Protein AF-A0A7C5BRY3-F1 (afdb_monomer)

Secondary structure (DSSP, 8-state):
---------------------------------------TTSTTTGGGG---HHHHHHHHHHHHHHHHHHHHHHH-TTS-HHHHHHHHHHHHHHHHHHHHHHS-HHHHHHHHHHHHHHHHHHHHHHHHHHT--HHHHHHHHHHHHHHHHHHHHHHH-TTS-HHHHHHHHHHHHHHHHHHHHHHS-HHHHHHHHHHHHHHHHHHHS----

Sequence (209 aa):
MMRRNIAIALAIVAMSMLALYGQSAFAARMDMPAKHGQGMYMTGVFDQLGLTPDQKTRLDAIRKDARDQMKAVLADKSLTRDARMAKLREIRMNERTQINQVLTPEQQTKLKELLKAKMQAKGKRFAAYLGLTADQEAQIKAIHKDAFAQIKAVKADTSLTPDQRAAKIKDIRAATRDKVNAVLTPEQRAKLTERKGEMRQRGGKCPVM

Structure (mmCIF, N/CA/C/O backbone):
data_AF-A0A7C5BRY3-F1
#
_entry.id   AF-A0A7C5BRY3-F1
#
loop_
_atom_site.group_PDB
_atom_site.id
_atom_site.type_symbol
_atom_site.label_atom_id
_atom_site.label_alt_id
_atom_site.label_comp_id
_atom_site.label_asym_id
_atom_site.label_entity_id
_atom_site.label_seq_id
_atom_site.pdbx_PDB_ins_code
_atom_site.Cartn_x
_atom_site.Cartn_y
_atom_site.Cartn_z
_atom_site.occupancy
_atom_site.B_iso_or_equiv
_atom_site.auth_seq_id
_atom_site.auth_comp_id
_atom_site.auth_asym_id
_atom_site.auth_atom_id
_atom_site.pdbx_PDB_model_num
ATOM 1 N N . MET A 1 1 ? 35.343 32.442 -38.650 1.00 38.03 1 MET A N 1
ATOM 2 C CA . MET A 1 1 ? 35.672 31.080 -38.169 1.00 38.03 1 MET A CA 1
ATOM 3 C C . MET A 1 1 ? 34.828 30.767 -36.937 1.00 38.03 1 MET A C 1
ATOM 5 O O . MET A 1 1 ? 34.452 31.684 -36.222 1.00 38.03 1 MET A O 1
ATOM 9 N N . MET A 1 2 ? 34.410 29.510 -36.809 1.00 36.69 2 MET A N 1
ATOM 10 C CA . MET A 1 2 ? 33.139 29.051 -36.232 1.00 36.69 2 MET A CA 1
ATOM 11 C C . MET A 1 2 ? 33.031 29.041 -34.694 1.00 36.69 2 MET A C 1
ATOM 13 O O . MET A 1 2 ? 33.974 28.700 -33.987 1.00 36.69 2 MET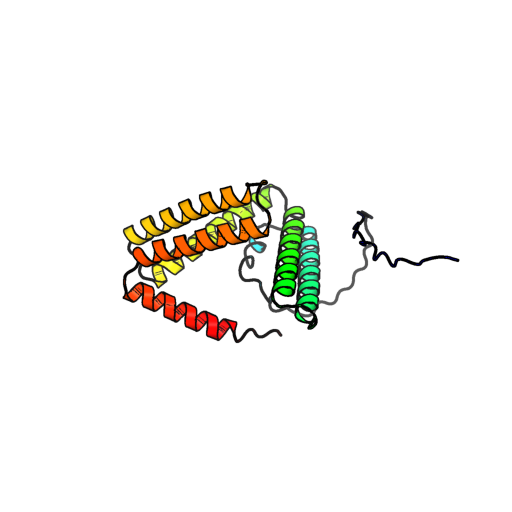 A O 1
ATOM 17 N N . ARG A 1 3 ? 31.808 29.326 -34.217 1.00 48.34 3 ARG A N 1
ATOM 18 C CA . ARG A 1 3 ? 31.279 29.099 -32.857 1.00 48.34 3 ARG A CA 1
ATOM 19 C C . ARG A 1 3 ? 31.029 27.596 -32.627 1.00 48.34 3 ARG A C 1
ATOM 21 O O . ARG A 1 3 ? 30.546 26.935 -33.544 1.00 48.34 3 ARG A O 1
ATOM 28 N N . ARG A 1 4 ? 31.264 27.060 -31.420 1.00 51.16 4 ARG A N 1
ATOM 29 C CA . ARG A 1 4 ? 30.821 25.699 -31.033 1.00 51.16 4 ARG A CA 1
ATOM 30 C C . ARG A 1 4 ? 30.007 25.737 -29.738 1.00 51.16 4 ARG A C 1
ATOM 32 O O . ARG A 1 4 ? 30.550 25.864 -28.648 1.00 51.16 4 ARG A O 1
ATOM 39 N N . ASN A 1 5 ? 28.694 25.612 -29.913 1.00 31.41 5 ASN A N 1
ATOM 40 C CA . ASN A 1 5 ? 27.705 25.323 -28.880 1.00 31.41 5 ASN A CA 1
ATOM 41 C C . ASN A 1 5 ? 27.791 23.827 -28.528 1.00 31.41 5 ASN A C 1
ATOM 43 O O . ASN A 1 5 ? 27.732 22.994 -29.432 1.00 31.41 5 ASN A O 1
ATOM 47 N N . ILE A 1 6 ? 27.906 23.473 -27.245 1.00 43.12 6 ILE A N 1
ATOM 48 C CA . ILE A 1 6 ? 27.813 22.078 -26.787 1.00 43.12 6 ILE A CA 1
ATOM 49 C C . ILE A 1 6 ? 26.365 21.821 -26.363 1.00 43.12 6 ILE A C 1
ATOM 51 O O . ILE A 1 6 ? 25.936 22.208 -25.279 1.00 43.12 6 ILE A O 1
ATOM 55 N N . ALA A 1 7 ? 25.608 21.191 -27.258 1.00 33.75 7 ALA A N 1
ATOM 56 C CA . ALA A 1 7 ? 24.313 20.597 -26.966 1.00 33.75 7 ALA A CA 1
ATOM 57 C C . ALA A 1 7 ? 24.534 19.225 -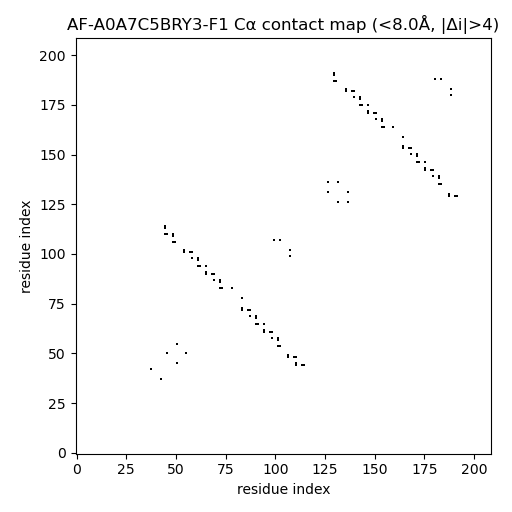26.306 1.00 33.75 7 ALA A C 1
ATOM 59 O O . ALA A 1 7 ? 25.154 18.344 -26.900 1.00 33.75 7 ALA A O 1
ATOM 60 N N . ILE A 1 8 ? 24.031 19.037 -25.084 1.00 41.94 8 ILE A N 1
ATOM 61 C CA . ILE A 1 8 ? 23.963 17.724 -24.430 1.00 41.94 8 ILE A CA 1
ATOM 62 C C . ILE A 1 8 ? 22.656 17.071 -24.881 1.00 41.94 8 ILE A C 1
ATOM 64 O O . ILE A 1 8 ? 21.566 17.472 -24.474 1.00 41.94 8 ILE A O 1
ATOM 68 N N . ALA A 1 9 ? 22.784 16.103 -25.783 1.00 33.72 9 ALA A N 1
ATOM 69 C CA . ALA A 1 9 ? 21.684 15.320 -26.317 1.00 33.72 9 ALA A CA 1
ATOM 70 C C . ALA A 1 9 ? 21.104 14.379 -25.247 1.00 33.72 9 ALA A C 1
ATOM 72 O O . ALA A 1 9 ? 21.816 13.608 -24.605 1.00 33.72 9 ALA A O 1
ATOM 73 N N . LEU A 1 10 ? 19.782 14.449 -25.095 1.00 36.22 10 LEU A N 1
ATOM 74 C CA . LEU A 1 10 ? 18.933 13.499 -24.386 1.00 36.22 10 LEU A CA 1
ATOM 75 C C . LEU A 1 10 ? 19.047 12.112 -25.037 1.00 36.22 10 LEU A C 1
ATOM 77 O O . LEU A 1 10 ? 18.537 11.895 -26.135 1.00 36.22 10 LEU A O 1
ATOM 81 N N . ALA A 1 11 ? 19.681 11.160 -24.354 1.00 32.56 11 ALA A N 1
ATOM 82 C CA . ALA A 1 11 ? 19.614 9.754 -24.732 1.00 32.56 11 ALA A CA 1
ATOM 83 C C . ALA A 1 11 ? 18.274 9.163 -24.262 1.00 32.56 11 ALA A C 1
ATOM 85 O O . ALA A 1 11 ? 18.079 8.834 -23.092 1.00 32.56 11 ALA A O 1
ATOM 86 N N . ILE A 1 12 ? 17.341 9.061 -25.204 1.00 36.59 12 ILE A N 1
ATOM 87 C CA . ILE A 1 12 ? 16.111 8.275 -25.113 1.00 36.59 12 ILE A CA 1
ATOM 88 C C . ILE A 1 12 ? 16.519 6.803 -24.964 1.00 36.59 12 ILE A C 1
A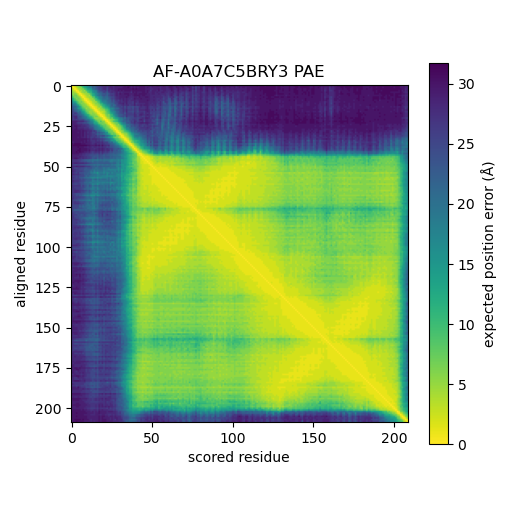TOM 90 O O . ILE A 1 12 ? 17.077 6.218 -25.890 1.00 36.59 12 ILE A O 1
ATOM 94 N N . VAL A 1 13 ? 16.248 6.185 -23.810 1.00 41.34 13 VAL A N 1
ATOM 95 C CA . VAL A 1 13 ? 16.379 4.728 -23.648 1.00 41.34 13 VAL A CA 1
ATOM 96 C C . VAL A 1 13 ? 15.184 4.073 -24.337 1.00 41.34 13 VAL A C 1
ATOM 98 O O . VAL A 1 13 ? 14.156 3.789 -23.726 1.00 41.34 13 VAL A O 1
ATOM 101 N N . ALA A 1 14 ? 15.317 3.862 -25.643 1.00 37.56 14 ALA A N 1
ATOM 102 C CA . ALA A 1 14 ? 14.515 2.900 -26.376 1.00 37.56 14 ALA A CA 1
ATOM 103 C C . ALA A 1 14 ? 14.991 1.497 -25.974 1.00 37.56 14 ALA A C 1
ATOM 105 O O . ALA A 1 14 ? 15.988 0.998 -26.489 1.00 37.56 14 ALA A O 1
ATOM 106 N N . MET A 1 15 ? 14.308 0.871 -25.013 1.00 36.72 15 MET A N 1
ATOM 107 C CA . MET A 1 15 ? 14.501 -0.550 -24.733 1.00 36.72 15 MET A CA 1
ATOM 108 C C . MET A 1 15 ? 13.655 -1.334 -25.739 1.00 36.72 15 MET A C 1
ATOM 110 O O . MET A 1 15 ? 12.455 -1.543 -25.567 1.00 36.72 15 MET A O 1
ATOM 114 N N . SER A 1 16 ? 14.304 -1.666 -26.849 1.00 34.16 16 SER A N 1
ATOM 115 C CA . SER A 1 16 ? 13.819 -2.517 -27.923 1.00 34.16 16 SER A CA 1
ATOM 116 C C . SER A 1 16 ? 13.381 -3.880 -27.387 1.00 34.16 16 SER A C 1
ATOM 118 O O . SER A 1 16 ? 14.140 -4.601 -26.740 1.00 34.16 16 SER A O 1
ATOM 120 N N . MET A 1 17 ? 12.139 -4.244 -27.712 1.00 39.81 17 MET A N 1
ATOM 121 C CA . MET A 1 17 ? 11.691 -5.630 -27.737 1.00 39.81 17 MET A CA 1
ATOM 122 C C . MET A 1 17 ? 12.583 -6.424 -28.692 1.00 39.81 17 MET A C 1
ATOM 124 O O . MET A 1 17 ? 12.548 -6.199 -29.899 1.00 39.81 17 MET A O 1
ATOM 128 N N . LEU A 1 18 ? 13.310 -7.400 -28.159 1.00 35.25 18 LEU A N 1
ATOM 129 C CA . LEU A 1 18 ? 13.752 -8.549 -28.933 1.00 35.25 18 LEU A CA 1
ATOM 130 C C . LEU A 1 18 ? 13.249 -9.804 -28.220 1.00 35.25 18 LEU A C 1
ATOM 132 O O . LEU A 1 18 ? 13.827 -10.277 -27.244 1.00 35.25 18 LEU A O 1
ATOM 136 N N . ALA A 1 19 ? 12.107 -10.300 -28.690 1.00 40.78 19 ALA A N 1
ATOM 137 C CA . ALA A 1 19 ? 11.670 -11.653 -28.414 1.00 40.78 19 ALA A CA 1
ATOM 138 C C . ALA A 1 19 ? 12.495 -12.595 -29.299 1.00 40.78 19 ALA A C 1
ATOM 140 O O . ALA A 1 19 ? 12.348 -12.584 -30.518 1.00 40.78 19 ALA A O 1
ATOM 141 N N . LEU A 1 20 ? 13.346 -13.412 -28.683 1.00 31.45 20 LEU A N 1
ATOM 142 C CA . LEU A 1 20 ? 13.935 -14.593 -29.305 1.00 31.45 20 LEU A CA 1
ATOM 143 C C . LEU A 1 20 ? 13.675 -15.788 -28.389 1.00 31.45 20 LEU A C 1
ATOM 145 O O . LEU A 1 20 ? 13.945 -15.759 -27.188 1.00 31.45 20 LEU A O 1
ATOM 149 N N . TYR A 1 21 ? 13.072 -16.811 -28.983 1.00 41.97 21 TYR A N 1
ATOM 150 C CA . TYR A 1 21 ? 12.805 -18.106 -28.381 1.00 41.97 21 TYR A CA 1
ATOM 151 C C . TYR A 1 21 ? 14.116 -18.842 -28.063 1.00 41.97 21 TYR A C 1
ATOM 153 O O . TYR A 1 21 ? 15.009 -18.906 -28.897 1.00 41.97 21 TYR A O 1
ATOM 161 N N . GLY A 1 22 ? 14.160 -19.437 -26.868 1.00 35.94 22 GLY A N 1
ATOM 162 C CA . GLY A 1 22 ? 14.814 -20.709 -26.551 1.00 35.94 22 GLY A CA 1
ATOM 163 C C . GLY A 1 22 ? 16.292 -20.897 -26.897 1.00 35.94 22 GLY A C 1
ATOM 164 O O . GLY A 1 22 ? 16.612 -21.344 -27.989 1.00 35.94 22 GLY A O 1
ATOM 165 N N . GLN A 1 23 ? 17.154 -20.804 -25.881 1.00 31.72 23 GLN A N 1
ATOM 166 C CA . GLN A 1 23 ? 18.246 -21.765 -25.707 1.00 31.72 23 GLN A CA 1
ATOM 167 C C . GLN A 1 23 ? 18.353 -22.157 -24.231 1.00 31.72 23 GLN A C 1
ATOM 169 O O . GLN A 1 23 ? 18.578 -21.338 -23.342 1.00 31.72 23 GLN A O 1
ATOM 174 N N . SER A 1 24 ? 18.131 -23.443 -23.987 1.00 43.12 24 SER A N 1
ATOM 175 C CA . SER A 1 24 ? 18.395 -24.140 -22.740 1.00 43.12 24 SER A CA 1
ATOM 176 C C . SER A 1 24 ? 19.900 -24.295 -22.532 1.00 43.12 24 SER A C 1
ATOM 178 O O . SER A 1 24 ? 20.571 -24.915 -23.353 1.00 43.12 24 SER A O 1
ATOM 180 N N . ALA A 1 25 ? 20.404 -23.835 -21.392 1.00 38.66 25 ALA A N 1
ATOM 181 C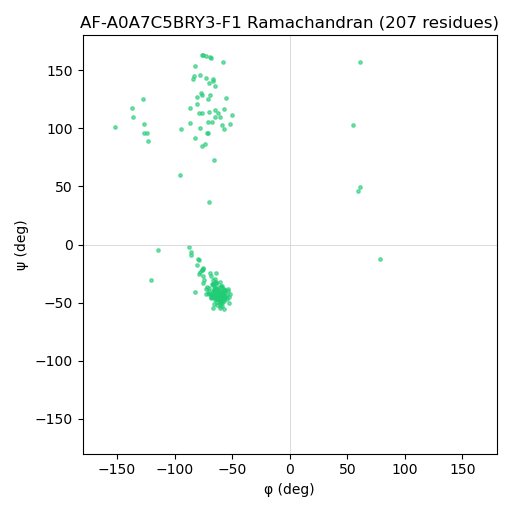 CA . ALA A 1 25 ? 21.622 -24.368 -20.799 1.00 38.66 25 ALA A CA 1
ATOM 182 C C . ALA A 1 25 ? 21.379 -24.534 -19.298 1.00 38.66 25 ALA A C 1
ATOM 184 O O . ALA A 1 25 ? 21.206 -23.574 -18.547 1.00 38.66 25 ALA A O 1
ATOM 185 N N . PHE A 1 26 ? 21.287 -25.796 -18.899 1.00 42.28 26 PHE A N 1
ATOM 186 C CA . PHE A 1 26 ? 21.153 -26.245 -17.527 1.00 42.28 26 PHE A CA 1
ATOM 187 C C . PHE A 1 26 ? 22.430 -25.868 -16.767 1.00 42.28 26 PHE A C 1
ATOM 189 O O . PHE A 1 26 ? 23.506 -26.375 -17.068 1.00 42.28 26 PHE A O 1
ATOM 196 N N . ALA A 1 27 ? 22.316 -24.994 -15.772 1.00 36.78 27 ALA A N 1
ATOM 197 C CA . ALA A 1 27 ? 23.333 -24.844 -14.743 1.00 36.78 27 ALA A CA 1
ATOM 198 C C . ALA A 1 27 ? 22.666 -25.075 -13.389 1.00 36.78 27 ALA A C 1
ATOM 200 O O . ALA A 1 27 ? 22.159 -24.161 -12.739 1.00 36.78 27 ALA A O 1
ATOM 201 N N . ALA A 1 28 ? 22.658 -26.342 -12.983 1.00 35.19 28 ALA A N 1
ATOM 202 C CA . ALA A 1 28 ? 22.438 -26.721 -11.605 1.00 35.19 28 ALA A CA 1
ATOM 203 C C . ALA A 1 28 ? 23.598 -26.193 -10.747 1.00 35.19 28 ALA A C 1
ATOM 205 O O . ALA A 1 28 ? 24.717 -26.697 -10.789 1.00 35.19 28 ALA A O 1
ATOM 206 N N . ARG A 1 29 ? 23.295 -25.192 -9.924 1.00 39.25 29 ARG A N 1
ATOM 207 C CA . ARG A 1 29 ? 23.814 -25.087 -8.561 1.00 39.25 29 ARG A CA 1
ATOM 208 C C . ARG A 1 29 ? 22.606 -24.909 -7.653 1.00 39.25 29 ARG A C 1
ATOM 210 O O . ARG A 1 29 ? 22.087 -23.807 -7.506 1.00 39.25 29 ARG A O 1
ATOM 217 N N . MET A 1 30 ? 22.133 -26.014 -7.087 1.00 42.19 30 MET A N 1
ATOM 218 C CA . MET A 1 30 ? 21.393 -25.943 -5.837 1.00 42.19 30 MET A CA 1
ATOM 219 C C . MET A 1 30 ? 22.419 -25.797 -4.719 1.00 42.19 30 MET A C 1
ATOM 221 O O . MET A 1 30 ? 23.171 -26.733 -4.478 1.00 42.19 30 MET A O 1
ATOM 225 N N . ASP A 1 31 ? 22.429 -24.640 -4.054 1.00 33.53 31 ASP A N 1
ATOM 226 C CA . ASP A 1 31 ? 22.680 -24.601 -2.614 1.00 33.53 31 ASP A CA 1
ATOM 227 C C . ASP A 1 31 ? 21.985 -23.391 -1.949 1.00 33.53 31 ASP A C 1
ATOM 229 O O . ASP A 1 31 ? 22.425 -22.248 -2.057 1.00 33.53 31 ASP A O 1
ATOM 233 N N . MET A 1 32 ? 20.848 -23.712 -1.315 1.00 40.38 32 MET A N 1
ATOM 234 C CA . MET A 1 32 ? 20.254 -23.169 -0.078 1.00 40.38 32 MET A CA 1
ATOM 235 C C . MET A 1 32 ? 19.854 -21.678 0.064 1.00 40.38 32 MET A C 1
ATOM 237 O O . MET A 1 32 ? 20.219 -20.805 -0.720 1.00 40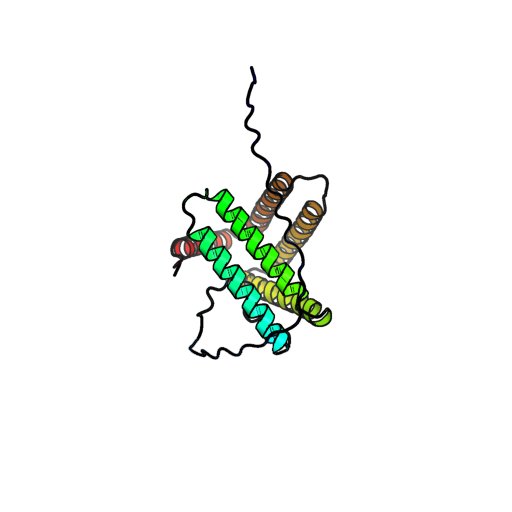.38 32 MET A O 1
ATOM 241 N N . PRO A 1 33 ? 18.912 -21.379 0.991 1.00 36.25 33 PRO A N 1
ATOM 242 C CA . PRO A 1 33 ? 17.837 -20.447 0.734 1.00 36.25 33 PRO A CA 1
ATOM 243 C C . PRO A 1 33 ? 18.343 -19.025 0.895 1.00 36.25 33 PRO A C 1
ATOM 245 O O . PRO A 1 33 ? 18.815 -18.628 1.964 1.00 36.25 33 PRO A O 1
ATOM 248 N N . ALA A 1 34 ? 18.128 -18.206 -0.131 1.00 40.06 34 ALA A N 1
ATOM 249 C CA . ALA A 1 34 ? 18.081 -16.772 0.069 1.00 40.06 34 ALA A CA 1
ATOM 250 C C . ALA A 1 34 ? 16.985 -16.505 1.112 1.00 40.06 34 ALA A C 1
ATOM 252 O O . ALA A 1 34 ? 15.791 -16.527 0.795 1.00 40.06 34 ALA A O 1
ATOM 253 N N . LYS A 1 35 ? 17.383 -16.302 2.378 1.00 37.59 35 LYS A N 1
ATOM 254 C CA . LYS A 1 35 ? 16.505 -15.766 3.416 1.00 37.59 35 LYS A CA 1
ATOM 255 C C . LYS A 1 35 ? 15.887 -14.527 2.805 1.00 37.59 35 LYS A C 1
ATOM 257 O O . LYS A 1 35 ? 16.589 -13.583 2.452 1.00 37.59 35 LYS A O 1
ATOM 262 N N . HIS A 1 36 ? 14.588 -14.610 2.554 1.00 40.72 36 HIS A N 1
ATOM 263 C CA . HIS A 1 36 ? 13.874 -13.614 1.791 1.00 40.72 36 HIS A CA 1
ATOM 264 C C . HIS A 1 36 ? 14.035 -12.265 2.497 1.00 40.72 36 HIS A C 1
ATOM 266 O O . HIS A 1 36 ? 13.361 -12.000 3.491 1.00 40.72 36 HIS A O 1
ATOM 272 N N . GLY A 1 37 ? 14.914 -11.408 1.971 1.00 41.34 37 GLY A N 1
ATOM 273 C CA . GLY A 1 37 ? 14.941 -9.973 2.234 1.00 41.34 37 GLY A CA 1
ATOM 274 C C . GLY A 1 37 ? 13.665 -9.374 1.657 1.00 41.34 37 GLY A C 1
ATOM 275 O O . GLY A 1 37 ? 13.635 -8.821 0.561 1.00 41.34 37 GLY A O 1
ATOM 276 N N . GLN A 1 38 ? 12.557 -9.651 2.330 1.00 41.31 38 GLN A N 1
ATOM 277 C CA . GLN A 1 38 ? 11.225 -9.527 1.785 1.00 41.31 38 GLN A CA 1
ATOM 278 C C . GLN A 1 38 ? 10.731 -8.107 1.983 1.00 41.31 38 GLN A C 1
ATOM 280 O O . GLN A 1 38 ? 10.476 -7.664 3.104 1.00 41.31 38 GLN A O 1
ATOM 285 N N . GLY A 1 39 ? 10.476 -7.422 0.872 1.00 44.34 39 GLY A N 1
ATOM 286 C CA . GLY A 1 39 ? 9.428 -6.415 0.849 1.00 44.34 39 GLY A CA 1
ATOM 287 C C . GLY A 1 39 ? 8.148 -7.059 1.390 1.00 44.34 39 GLY A C 1
ATOM 288 O O . GLY A 1 39 ? 7.522 -7.880 0.722 1.00 44.34 39 GLY A O 1
ATOM 289 N N . MET A 1 40 ? 7.810 -6.724 2.636 1.00 42.69 40 MET A N 1
ATOM 290 C CA . MET A 1 40 ? 6.898 -7.430 3.550 1.00 42.69 40 MET A CA 1
ATOM 291 C C . MET A 1 40 ? 5.404 -7.376 3.162 1.00 42.69 40 MET A C 1
ATOM 293 O O . MET A 1 40 ? 4.529 -7.269 4.019 1.00 42.69 40 MET A O 1
ATOM 297 N N . TYR A 1 41 ? 5.074 -7.427 1.872 1.00 49.38 41 TYR A N 1
ATOM 298 C CA . TYR A 1 41 ? 3.695 -7.308 1.392 1.00 49.38 41 TYR A CA 1
ATOM 299 C C . TYR A 1 41 ? 3.210 -8.524 0.590 1.00 49.38 41 TYR A C 1
ATOM 301 O O . TYR A 1 41 ? 2.042 -8.891 0.730 1.00 49.38 41 TYR A O 1
ATOM 309 N N . MET A 1 42 ? 4.080 -9.240 -0.130 1.00 56.00 42 MET A N 1
ATOM 310 C CA . MET A 1 42 ? 3.637 -10.275 -1.085 1.00 56.00 42 MET A CA 1
ATOM 311 C C . MET A 1 42 ? 4.022 -11.715 -0.743 1.00 56.00 42 MET A C 1
ATOM 313 O O . MET A 1 42 ? 3.596 -12.646 -1.424 1.00 56.00 42 MET A O 1
ATOM 317 N N . THR A 1 43 ? 4.796 -11.931 0.311 1.00 59.56 43 THR A N 1
ATOM 318 C CA . THR A 1 43 ? 5.198 -13.283 0.688 1.00 59.56 43 THR A CA 1
ATOM 319 C C . THR A 1 43 ? 4.046 -14.147 1.153 1.00 59.56 43 THR A C 1
ATOM 321 O O . THR A 1 43 ? 3.128 -13.662 1.829 1.00 59.56 43 THR A O 1
ATOM 324 N N . GLY A 1 44 ? 4.103 -15.418 0.744 1.00 72.19 44 GLY A N 1
ATOM 325 C CA . GLY A 1 44 ? 3.099 -16.442 1.012 1.00 72.19 44 GLY A CA 1
ATOM 326 C C . GLY A 1 44 ? 1.866 -16.355 0.114 1.00 72.19 44 GLY A C 1
ATOM 327 O O . GLY A 1 44 ? 1.047 -17.267 0.104 1.00 72.19 44 GLY A O 1
ATOM 328 N N . VAL A 1 45 ? 1.693 -15.253 -0.629 1.00 81.38 45 VAL A N 1
ATOM 329 C CA . VAL A 1 45 ? 0.511 -15.054 -1.481 1.00 81.38 45 VAL A CA 1
ATOM 330 C C . VAL A 1 45 ? 0.684 -15.768 -2.821 1.00 81.38 45 VAL A C 1
ATOM 332 O O . VAL A 1 45 ? -0.252 -16.393 -3.304 1.00 81.38 45 VAL A O 1
ATOM 335 N N . PHE A 1 46 ? 1.888 -15.712 -3.399 1.00 83.44 46 PHE A N 1
ATOM 336 C CA . PHE A 1 46 ? 2.196 -16.373 -4.672 1.00 83.44 46 PHE A CA 1
ATOM 337 C C . PHE A 1 46 ? 2.145 -17.901 -4.581 1.00 83.44 46 PHE A C 1
ATOM 339 O O . PHE A 1 46 ? 1.737 -18.547 -5.543 1.00 83.44 46 PHE A O 1
ATOM 346 N N . ASP A 1 47 ? 2.463 -18.464 -3.417 1.00 85.62 47 ASP A N 1
ATOM 347 C CA . ASP A 1 47 ? 2.438 -19.913 -3.185 1.00 85.62 47 ASP A CA 1
ATOM 348 C C . ASP A 1 47 ? 1.018 -20.487 -3.315 1.00 85.62 47 ASP A C 1
ATOM 350 O O . ASP A 1 47 ? 0.829 -21.641 -3.686 1.00 85.62 47 ASP A O 1
ATOM 354 N N . GLN A 1 48 ? -0.001 -19.650 -3.100 1.00 87.44 48 GLN A N 1
ATOM 355 C CA . GLN A 1 48 ? -1.411 -20.021 -3.200 1.00 87.44 48 GLN A CA 1
ATOM 356 C C . GLN A 1 48 ? -1.981 -19.869 -4.619 1.00 87.44 48 GLN A C 1
ATOM 358 O O . GLN A 1 48 ? -3.155 -20.171 -4.838 1.00 87.44 48 GLN A O 1
ATOM 363 N N . LEU A 1 49 ? -1.197 -19.399 -5.597 1.00 91.06 49 LEU A N 1
ATOM 364 C CA . LEU A 1 49 ? -1.683 -19.165 -6.964 1.00 91.06 49 LEU A CA 1
ATOM 365 C C . LEU A 1 49 ? -1.637 -20.405 -7.865 1.00 91.06 49 LEU A C 1
ATOM 367 O O . LEU A 1 49 ? -2.150 -20.337 -8.977 1.00 91.06 49 LEU A O 1
ATOM 371 N N . GLY A 1 50 ? -1.066 -21.523 -7.401 1.00 90.56 50 GLY A N 1
ATOM 372 C CA . GLY A 1 50 ? -0.933 -22.728 -8.229 1.00 90.56 50 GLY A CA 1
ATOM 373 C C . GLY A 1 50 ? -0.084 -22.463 -9.475 1.00 90.56 50 GLY A C 1
ATOM 374 O O . GLY A 1 50 ? -0.517 -22.719 -10.591 1.00 90.56 50 GLY A O 1
ATOM 375 N N . LEU A 1 51 ? 1.092 -21.860 -9.285 1.00 93.00 51 LEU A N 1
ATOM 376 C CA . LEU A 1 51 ? 1.988 -21.475 -10.377 1.00 93.00 51 LEU A CA 1
ATOM 377 C C . LEU A 1 51 ? 2.620 -22.702 -11.044 1.00 93.00 51 LEU A C 1
ATOM 379 O O . LEU A 1 51 ? 3.089 -23.607 -10.344 1.00 93.00 51 LEU A O 1
ATOM 383 N N . THR A 1 52 ? 2.713 -22.686 -12.376 1.00 95.25 52 THR A N 1
ATOM 384 C CA . THR A 1 52 ? 3.443 -23.712 -13.139 1.00 95.25 52 THR A CA 1
ATOM 385 C C . THR A 1 52 ? 4.960 -23.610 -12.903 1.00 95.25 52 THR A C 1
ATOM 387 O O . THR A 1 52 ? 5.440 -22.555 -12.468 1.00 95.25 52 THR A O 1
ATOM 390 N N . PRO A 1 53 ? 5.747 -24.668 -13.192 1.00 94.94 53 PRO A N 1
ATOM 391 C CA . PRO A 1 53 ? 7.209 -24.603 -13.114 1.00 94.94 53 PRO A CA 1
ATOM 392 C C . PRO A 1 53 ? 7.797 -23.430 -13.912 1.00 94.94 53 PRO A C 1
ATOM 394 O O . PRO A 1 53 ? 8.583 -22.653 -13.374 1.00 94.94 53 PRO A O 1
ATOM 397 N N . ASP A 1 54 ? 7.326 -23.221 -15.143 1.00 95.38 54 ASP A N 1
ATOM 398 C CA . ASP A 1 54 ? 7.783 -22.124 -16.002 1.00 95.38 54 ASP A CA 1
ATOM 399 C C . ASP A 1 54 ? 7.456 -20.745 -15.422 1.00 95.38 54 ASP A C 1
ATOM 401 O O . ASP A 1 54 ? 8.290 -19.836 -15.451 1.00 95.38 54 ASP A O 1
ATOM 405 N N . GLN A 1 55 ? 6.254 -20.573 -14.858 1.00 94.19 55 GLN A N 1
ATOM 406 C CA . GLN A 1 55 ? 5.876 -19.326 -14.193 1.00 94.19 55 GLN A CA 1
ATOM 407 C C . GLN A 1 55 ? 6.779 -19.048 -12.991 1.00 94.19 55 GLN A C 1
ATOM 409 O O . GLN A 1 55 ? 7.226 -17.915 -12.824 1.00 94.19 55 GLN A O 1
ATOM 414 N N . LYS A 1 56 ? 7.084 -20.063 -12.171 1.00 92.69 56 LYS A N 1
ATOM 415 C CA . LYS A 1 56 ? 7.996 -19.915 -11.025 1.00 92.69 56 LYS A CA 1
ATOM 416 C C . LYS A 1 56 ? 9.383 -19.460 -11.478 1.00 92.69 56 LYS A C 1
ATOM 418 O O . LYS A 1 56 ? 9.856 -18.440 -10.983 1.00 92.69 56 LYS A O 1
ATOM 423 N N . THR A 1 57 ? 9.962 -20.117 -12.485 1.00 94.19 57 THR A N 1
ATOM 424 C CA . THR A 1 57 ? 11.265 -19.733 -13.053 1.00 94.19 57 THR A CA 1
ATOM 425 C C . THR A 1 57 ? 11.274 -18.280 -13.536 1.00 94.19 57 THR A C 1
ATOM 427 O O . THR A 1 57 ? 12.186 -17.521 -13.206 1.00 94.19 57 THR A O 1
ATOM 430 N N . ARG A 1 58 ? 10.234 -17.848 -14.265 1.00 93.50 58 ARG A N 1
ATOM 431 C CA . ARG A 1 58 ? 10.119 -16.456 -14.739 1.00 93.50 58 ARG A CA 1
ATOM 432 C C . ARG A 1 58 ? 9.994 -15.458 -13.587 1.00 93.50 58 ARG A C 1
ATOM 434 O O . ARG A 1 58 ? 10.652 -14.421 -13.603 1.00 93.50 58 ARG A O 1
ATOM 441 N N . LEU A 1 59 ? 9.171 -15.758 -12.581 1.00 91.81 59 LEU A N 1
ATOM 442 C CA . LEU A 1 59 ? 8.995 -14.888 -11.415 1.00 91.81 59 LEU A CA 1
ATOM 443 C C . LEU A 1 59 ? 10.282 -14.752 -10.597 1.00 91.81 59 LEU A C 1
ATOM 445 O O . LEU A 1 59 ? 10.573 -13.663 -10.103 1.00 91.81 59 LEU A O 1
ATOM 449 N N . ASP A 1 60 ? 11.053 -15.826 -10.460 1.00 90.25 60 ASP A N 1
ATOM 450 C CA . ASP A 1 60 ? 12.317 -15.796 -9.728 1.00 90.25 60 ASP A CA 1
ATOM 451 C C . ASP A 1 60 ? 13.387 -14.993 -10.471 1.00 90.25 60 ASP A C 1
ATOM 453 O O . ASP A 1 60 ? 14.106 -14.218 -9.834 1.00 90.25 60 ASP A O 1
ATOM 457 N N . ALA A 1 61 ? 13.428 -15.079 -11.804 1.00 92.94 61 ALA A N 1
ATOM 458 C CA . ALA A 1 61 ? 14.269 -14.217 -12.630 1.00 92.94 61 ALA A CA 1
ATOM 459 C C . ALA A 1 61 ? 13.903 -12.730 -12.459 1.00 92.94 61 ALA A C 1
ATOM 461 O O . ALA A 1 61 ? 14.782 -11.922 -12.159 1.00 92.94 61 ALA A O 1
ATOM 462 N N . ILE A 1 62 ? 12.609 -12.382 -12.540 1.00 92.50 62 ILE A N 1
ATOM 463 C CA . ILE A 1 62 ? 12.115 -11.005 -12.336 1.00 92.50 62 ILE A CA 1
ATOM 464 C C . ILE A 1 62 ? 12.501 -10.480 -10.944 1.00 92.50 62 ILE A C 1
ATOM 466 O O . ILE A 1 62 ? 13.036 -9.381 -10.806 1.00 92.50 62 ILE A O 1
ATOM 470 N N . ARG A 1 63 ? 12.276 -11.273 -9.889 1.00 90.25 63 ARG A N 1
ATOM 471 C CA . ARG A 1 63 ? 12.624 -10.883 -8.510 1.00 90.25 63 ARG A CA 1
ATOM 472 C C . ARG A 1 63 ? 14.126 -10.771 -8.296 1.00 90.25 63 ARG A C 1
ATOM 474 O O . ARG A 1 63 ? 14.571 -9.985 -7.460 1.00 90.25 63 ARG A O 1
ATOM 481 N N . LYS A 1 64 ? 14.925 -11.606 -8.961 1.00 92.81 64 LYS A N 1
ATOM 482 C CA . LYS A 1 64 ? 16.384 -11.514 -8.895 1.00 92.81 64 LYS A CA 1
ATOM 483 C C . LYS A 1 64 ? 16.856 -10.206 -9.529 1.00 92.81 64 LYS A C 1
ATOM 485 O O . LYS A 1 64 ? 17.553 -9.460 -8.851 1.00 92.81 64 LYS A O 1
ATOM 490 N N . ASP A 1 65 ? 16.414 -9.906 -10.746 1.00 92.50 65 ASP A N 1
ATOM 491 C CA . ASP A 1 65 ? 16.758 -8.660 -11.441 1.00 92.50 65 ASP A CA 1
ATOM 492 C C . ASP A 1 65 ? 16.351 -7.422 -10.625 1.00 92.50 65 ASP A C 1
ATOM 494 O O . ASP A 1 65 ? 17.183 -6.566 -10.323 1.00 92.50 65 ASP A O 1
ATOM 498 N N . ALA A 1 66 ? 15.110 -7.382 -10.129 1.00 90.62 66 ALA A N 1
ATOM 499 C CA . ALA A 1 66 ? 14.639 -6.285 -9.287 1.00 90.62 66 ALA A CA 1
ATOM 500 C C . ALA A 1 66 ? 15.489 -6.114 -8.012 1.00 90.62 66 ALA A C 1
ATOM 502 O O . ALA A 1 66 ? 15.792 -4.988 -7.612 1.00 90.62 66 ALA A O 1
ATOM 503 N N . ARG A 1 67 ? 15.914 -7.214 -7.371 1.00 91.44 67 ARG A N 1
ATOM 504 C CA . ARG A 1 67 ? 16.817 -7.161 -6.206 1.00 91.44 67 ARG A CA 1
ATOM 505 C C . ARG A 1 67 ? 18.192 -6.609 -6.567 1.00 91.44 67 ARG A C 1
ATOM 507 O O . ARG A 1 67 ? 18.699 -5.768 -5.825 1.00 91.44 67 ARG A O 1
ATOM 514 N N . ASP A 1 68 ? 18.769 -7.041 -7.683 1.00 94.62 68 ASP A N 1
ATOM 515 C CA . ASP A 1 68 ? 20.081 -6.580 -8.141 1.00 94.62 68 ASP A CA 1
ATOM 516 C C . ASP A 1 68 ? 20.047 -5.075 -8.463 1.00 94.62 68 ASP A C 1
ATOM 518 O O . ASP A 1 68 ? 20.899 -4.314 -7.993 1.00 94.62 68 ASP A O 1
ATOM 522 N N . GLN A 1 69 ? 18.991 -4.607 -9.137 1.00 93.31 69 GLN A N 1
ATOM 523 C CA . GLN A 1 69 ? 18.758 -3.182 -9.397 1.00 93.31 69 GLN A CA 1
ATOM 524 C C . GLN A 1 69 ? 18.575 -2.378 -8.104 1.00 93.31 69 GLN A C 1
ATOM 526 O O . GLN A 1 69 ? 19.167 -1.307 -7.940 1.00 93.31 69 GLN A O 1
ATOM 531 N N . MET A 1 70 ? 17.785 -2.885 -7.148 1.00 91.88 70 MET A N 1
ATOM 532 C CA . MET A 1 70 ? 17.621 -2.224 -5.850 1.00 91.88 70 MET A CA 1
ATOM 533 C C . MET A 1 70 ? 18.955 -2.132 -5.104 1.00 91.88 70 MET A C 1
ATOM 535 O O . MET A 1 70 ? 19.258 -1.076 -4.547 1.00 91.88 70 MET A O 1
ATOM 539 N N . LYS A 1 71 ? 19.770 -3.195 -5.118 1.00 93.44 71 LYS A N 1
ATOM 540 C CA . LYS A 1 71 ? 21.099 -3.208 -4.494 1.00 93.44 71 LYS A CA 1
ATOM 541 C C . LYS A 1 71 ? 22.018 -2.162 -5.122 1.00 93.44 71 LYS A C 1
ATOM 543 O O . LYS A 1 71 ? 22.648 -1.410 -4.384 1.00 93.44 71 LYS A O 1
ATOM 548 N N . ALA A 1 72 ? 22.041 -2.053 -6.450 1.00 94.06 72 ALA A N 1
ATOM 549 C CA . ALA A 1 72 ? 22.826 -1.037 -7.150 1.00 94.06 72 ALA A CA 1
ATOM 550 C C . ALA A 1 72 ? 22.400 0.391 -6.758 1.00 94.06 72 ALA A C 1
ATOM 552 O O . ALA A 1 72 ? 23.238 1.213 -6.392 1.00 94.06 72 ALA A O 1
ATOM 553 N N . VAL A 1 73 ? 21.091 0.672 -6.725 1.00 93.25 73 VAL A N 1
ATOM 554 C CA . VAL A 1 73 ? 20.556 1.982 -6.304 1.00 93.25 73 VAL A CA 1
ATOM 555 C C . VAL A 1 73 ? 20.864 2.293 -4.835 1.00 93.25 73 VAL A C 1
ATOM 557 O O . VAL A 1 73 ? 21.050 3.454 -4.471 1.00 93.25 73 VAL A O 1
ATOM 560 N N . LEU A 1 74 ? 20.906 1.286 -3.961 1.00 89.69 74 LEU A N 1
ATOM 561 C CA . LEU A 1 74 ? 21.281 1.457 -2.553 1.00 89.69 74 LEU A CA 1
ATOM 562 C C . LEU A 1 74 ? 22.793 1.654 -2.368 1.00 89.69 74 LEU A C 1
ATOM 564 O O . LEU A 1 74 ? 23.196 2.408 -1.486 1.00 89.69 74 LEU A O 1
ATOM 568 N N . ALA A 1 75 ? 23.618 1.031 -3.206 1.00 93.94 75 ALA A N 1
ATOM 569 C CA . ALA A 1 75 ? 25.070 1.187 -3.179 1.00 93.94 75 ALA A CA 1
ATOM 570 C C . ALA A 1 75 ? 25.542 2.526 -3.771 1.00 93.94 75 ALA A C 1
ATOM 572 O O . ALA A 1 75 ? 26.586 3.038 -3.372 1.00 93.94 75 ALA A O 1
ATOM 573 N N . ASP A 1 76 ? 24.771 3.116 -4.687 1.00 93.00 76 ASP A N 1
ATOM 574 C CA . ASP A 1 76 ? 25.107 4.387 -5.325 1.00 93.00 76 ASP A CA 1
ATOM 575 C C . ASP A 1 76 ? 25.049 5.548 -4.318 1.00 93.00 76 ASP A C 1
ATOM 577 O O . ASP A 1 76 ? 23.978 5.996 -3.899 1.00 93.00 76 ASP A O 1
ATOM 581 N N . LYS A 1 77 ? 26.218 6.034 -3.894 1.00 94.38 77 LYS A N 1
ATOM 582 C CA . LYS A 1 77 ? 26.357 7.138 -2.932 1.00 94.38 77 LYS A CA 1
ATOM 583 C C . LYS A 1 77 ? 26.172 8.519 -3.567 1.00 94.38 77 LYS A C 1
ATOM 585 O O . LYS A 1 77 ? 26.007 9.481 -2.825 1.00 94.38 77 LYS A O 1
ATOM 590 N N . SER A 1 78 ? 26.162 8.621 -4.898 1.00 96.19 78 SER A N 1
ATOM 591 C CA . SER A 1 78 ? 25.976 9.896 -5.605 1.00 96.19 78 SER A CA 1
ATOM 592 C C . SER A 1 78 ? 24.522 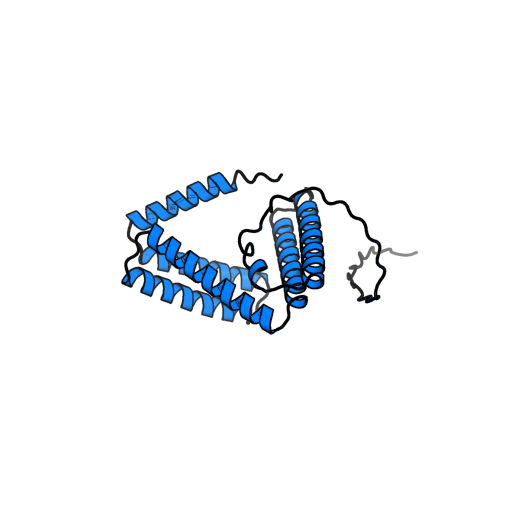10.380 -5.577 1.00 96.19 78 SER A C 1
ATOM 594 O O . SER A 1 78 ? 24.245 11.567 -5.739 1.00 96.19 78 SER A O 1
ATOM 596 N N . LEU A 1 79 ? 23.573 9.469 -5.335 1.00 91.69 79 LEU A N 1
ATOM 597 C CA . LEU A 1 79 ? 22.153 9.794 -5.317 1.00 91.69 79 LEU A CA 1
ATOM 598 C C . LEU A 1 79 ? 21.741 10.492 -4.026 1.00 91.69 79 LEU A C 1
ATOM 600 O O . LEU A 1 79 ? 21.916 9.964 -2.918 1.00 91.69 79 LEU A O 1
ATOM 604 N N . THR A 1 80 ? 21.026 11.605 -4.197 1.00 93.81 80 THR A N 1
ATOM 605 C CA . THR A 1 80 ? 20.217 12.187 -3.127 1.00 93.81 80 THR A CA 1
ATOM 606 C C . THR A 1 80 ? 19.193 11.169 -2.629 1.00 93.81 80 THR A C 1
ATOM 608 O O . THR A 1 80 ? 18.796 10.227 -3.327 1.00 93.81 80 THR A O 1
ATOM 611 N N . ARG A 1 81 ? 18.721 11.363 -1.397 1.00 87.31 81 ARG A N 1
ATOM 612 C CA . ARG A 1 81 ? 17.683 10.511 -0.810 1.00 87.31 81 ARG A CA 1
ATOM 613 C C . ARG A 1 81 ? 16.436 10.440 -1.694 1.00 87.31 81 ARG A C 1
ATOM 615 O O . ARG A 1 81 ? 15.895 9.352 -1.883 1.00 87.31 81 ARG A O 1
ATOM 622 N N . ASP A 1 82 ? 15.996 11.568 -2.238 1.00 84.75 82 ASP A N 1
ATOM 623 C CA . ASP A 1 82 ? 14.770 11.628 -3.032 1.00 84.75 82 ASP A CA 1
ATOM 624 C C . ASP A 1 82 ? 14.932 10.927 -4.380 1.00 84.75 82 ASP A C 1
ATOM 626 O O . ASP A 1 82 ? 14.076 10.117 -4.744 1.00 84.75 82 ASP A O 1
ATOM 630 N N . ALA A 1 83 ? 16.067 11.128 -5.058 1.00 87.44 83 ALA A N 1
ATOM 631 C CA . ALA A 1 83 ? 16.390 10.423 -6.297 1.00 87.44 83 ALA A CA 1
ATOM 632 C C . ALA A 1 83 ? 16.478 8.904 -6.075 1.00 87.44 83 ALA A C 1
ATOM 634 O O . ALA A 1 83 ? 15.887 8.119 -6.820 1.00 87.44 83 ALA A O 1
ATOM 635 N N . ARG A 1 84 ? 17.139 8.474 -4.994 1.00 90.88 84 ARG A N 1
ATOM 636 C CA . ARG A 1 84 ? 17.214 7.062 -4.592 1.00 90.88 84 ARG A CA 1
ATOM 637 C C . ARG A 1 84 ? 15.827 6.472 -4.352 1.00 90.88 84 ARG A C 1
ATOM 639 O O . ARG A 1 84 ? 15.507 5.398 -4.855 1.00 90.88 84 ARG A O 1
ATOM 646 N N . MET A 1 85 ? 14.976 7.175 -3.606 1.00 86.50 85 MET A N 1
ATOM 647 C CA . MET A 1 85 ? 13.615 6.718 -3.325 1.00 86.50 85 MET A CA 1
ATOM 648 C C . MET A 1 85 ? 12.735 6.686 -4.577 1.00 86.50 85 MET A C 1
ATOM 650 O O . MET A 1 85 ? 11.890 5.797 -4.679 1.00 86.50 85 MET A O 1
ATOM 654 N N . ALA A 1 86 ? 12.922 7.613 -5.520 1.00 85.81 86 ALA A N 1
ATOM 655 C CA . ALA A 1 86 ? 12.241 7.596 -6.810 1.00 85.81 86 ALA A CA 1
ATOM 656 C C . ALA A 1 86 ? 12.621 6.348 -7.622 1.00 85.81 86 ALA A C 1
ATOM 658 O O . ALA A 1 86 ? 11.728 5.565 -7.948 1.00 85.81 86 ALA A O 1
ATOM 659 N N . LYS A 1 87 ? 13.923 6.081 -7.806 1.00 87.75 87 LYS A N 1
ATOM 660 C CA . LYS A 1 87 ? 14.416 4.878 -8.504 1.00 87.75 87 LYS A CA 1
ATOM 661 C C . LYS A 1 87 ? 13.923 3.581 -7.853 1.00 87.75 87 LYS A C 1
ATOM 663 O O . LYS A 1 87 ? 13.418 2.689 -8.522 1.00 87.75 87 LYS A O 1
ATOM 668 N N . LEU A 1 88 ? 13.968 3.481 -6.521 1.00 88.25 88 LEU A N 1
ATOM 669 C CA . LEU A 1 88 ? 13.452 2.300 -5.811 1.00 88.25 88 LEU A CA 1
ATOM 670 C C . LEU A 1 88 ? 11.934 2.112 -5.966 1.00 88.25 88 LEU A C 1
ATOM 672 O O . LEU A 1 88 ? 11.435 0.993 -5.839 1.00 88.25 88 LEU A O 1
ATOM 676 N N . ARG A 1 89 ? 11.157 3.189 -6.142 1.00 86.12 89 ARG A N 1
ATOM 677 C CA . ARG A 1 89 ? 9.716 3.075 -6.424 1.00 86.12 89 ARG A CA 1
ATOM 678 C C . ARG A 1 89 ? 9.479 2.579 -7.842 1.00 86.12 89 ARG A C 1
ATOM 680 O O . ARG A 1 89 ? 8.622 1.720 -8.021 1.00 86.12 89 ARG A O 1
ATOM 687 N N . GLU A 1 90 ? 10.241 3.095 -8.794 1.00 87.50 90 GLU A N 1
ATOM 688 C CA . GLU A 1 90 ? 10.183 2.694 -10.195 1.00 87.50 90 GLU A CA 1
ATOM 689 C C . GLU A 1 90 ? 10.505 1.206 -10.371 1.00 87.50 90 GLU A C 1
ATOM 691 O O . GLU A 1 90 ? 9.675 0.479 -10.909 1.00 87.50 90 GLU A O 1
ATOM 696 N N . ILE A 1 91 ? 11.611 0.718 -9.792 1.00 89.31 91 ILE A N 1
ATOM 697 C CA . ILE A 1 91 ? 11.984 -0.708 -9.847 1.00 89.31 91 ILE A CA 1
ATOM 698 C C . ILE A 1 91 ? 10.844 -1.595 -9.329 1.00 89.31 91 ILE A C 1
ATOM 700 O O . ILE A 1 91 ? 10.446 -2.547 -9.990 1.00 89.31 91 ILE A O 1
ATOM 704 N N . ARG A 1 92 ? 10.244 -1.253 -8.179 1.00 86.81 92 ARG A N 1
ATOM 705 C CA . ARG A 1 92 ? 9.110 -2.020 -7.624 1.00 86.81 92 ARG A CA 1
ATOM 706 C C . ARG A 1 92 ? 7.858 -1.958 -8.496 1.00 86.81 92 ARG A C 1
ATOM 708 O O . ARG A 1 92 ? 7.064 -2.898 -8.494 1.00 86.81 92 ARG A O 1
ATOM 715 N N . MET A 1 93 ? 7.623 -0.836 -9.175 1.00 86.56 93 MET A N 1
ATOM 716 C CA . MET A 1 93 ? 6.491 -0.697 -10.088 1.00 86.56 93 MET A CA 1
ATOM 717 C C . MET A 1 93 ? 6.685 -1.599 -11.307 1.00 86.56 93 MET A C 1
ATOM 719 O O . MET A 1 93 ? 5.773 -2.349 -11.647 1.00 86.56 93 MET A O 1
ATOM 723 N N . ASN A 1 94 ? 7.882 -1.579 -11.889 1.00 88.38 94 ASN A N 1
ATOM 724 C CA . ASN A 1 94 ? 8.245 -2.400 -13.038 1.00 88.38 94 ASN A CA 1
ATOM 725 C C . ASN A 1 94 ? 8.210 -3.892 -12.688 1.00 88.38 94 ASN A C 1
ATOM 727 O O . ASN A 1 94 ? 7.543 -4.657 -13.382 1.00 88.38 94 ASN A O 1
ATOM 731 N N . GLU A 1 95 ? 8.806 -4.282 -11.557 1.00 90.81 95 GLU A N 1
ATOM 732 C CA . GLU A 1 95 ? 8.751 -5.648 -11.022 1.00 90.81 95 GLU A CA 1
ATOM 733 C C . GLU A 1 95 ? 7.298 -6.131 -10.906 1.00 90.81 95 GLU A C 1
ATOM 735 O O . GLU A 1 95 ? 6.937 -7.195 -11.407 1.00 90.81 95 GLU A O 1
ATOM 740 N N . ARG A 1 96 ? 6.419 -5.329 -10.290 1.00 88.38 96 ARG A N 1
ATOM 741 C CA . ARG A 1 96 ? 5.004 -5.689 -10.138 1.00 88.38 96 ARG A CA 1
ATOM 742 C C . ARG A 1 96 ? 4.301 -5.856 -11.487 1.00 88.38 96 ARG A C 1
ATOM 744 O O . ARG A 1 96 ? 3.470 -6.756 -11.611 1.00 88.38 96 ARG A O 1
ATOM 751 N N . THR A 1 97 ? 4.590 -4.994 -12.460 1.00 91.69 97 THR A N 1
ATOM 752 C CA . THR A 1 97 ? 4.012 -5.078 -13.808 1.00 91.69 97 THR A CA 1
ATOM 753 C C . THR A 1 97 ? 4.434 -6.370 -14.500 1.00 91.69 97 THR A C 1
ATOM 755 O O . THR A 1 97 ? 3.568 -7.114 -14.957 1.00 91.69 97 THR A O 1
ATOM 758 N N . GLN A 1 98 ? 5.732 -6.682 -14.498 1.00 92.31 98 GLN A N 1
ATOM 759 C CA . GLN A 1 98 ? 6.270 -7.907 -15.096 1.00 92.31 98 GLN A CA 1
ATOM 760 C C . GLN A 1 98 ? 5.711 -9.162 -14.419 1.00 92.31 98 GLN A C 1
ATOM 762 O O . GLN A 1 98 ? 5.251 -10.080 -15.091 1.00 92.31 98 GLN A O 1
ATOM 767 N N . ILE A 1 99 ? 5.660 -9.183 -13.083 1.00 92.25 99 ILE A N 1
ATOM 768 C CA . ILE A 1 99 ? 5.045 -10.285 -12.335 1.00 92.25 99 ILE A CA 1
ATOM 769 C C . ILE A 1 99 ? 3.588 -10.483 -12.762 1.00 92.25 99 ILE A C 1
ATOM 771 O O . ILE A 1 99 ? 3.170 -11.615 -12.989 1.00 92.25 99 ILE A O 1
ATOM 775 N N . ASN A 1 100 ? 2.808 -9.405 -12.893 1.00 91.31 100 ASN A N 1
ATOM 776 C CA . ASN A 1 100 ? 1.403 -9.508 -13.284 1.00 91.31 100 ASN A CA 1
ATOM 777 C C . ASN A 1 100 ? 1.233 -10.066 -14.707 1.00 91.31 100 ASN A C 1
ATOM 779 O O . ASN A 1 100 ? 0.276 -10.793 -14.945 1.00 91.31 100 ASN A O 1
ATOM 783 N N . GLN A 1 101 ? 2.159 -9.773 -15.625 1.00 94.75 101 GLN A N 1
ATOM 784 C CA . GLN A 1 101 ? 2.152 -10.300 -16.998 1.00 94.75 101 GLN A CA 1
ATOM 785 C C . GLN A 1 101 ? 2.439 -11.809 -17.078 1.00 94.75 101 GLN A C 1
ATOM 787 O O . GLN A 1 101 ? 2.021 -12.453 -18.033 1.00 94.75 101 GLN A O 1
ATOM 792 N N . VAL A 1 102 ? 3.127 -12.387 -16.087 1.00 95.69 102 VAL A N 1
ATOM 793 C CA . VAL A 1 102 ? 3.395 -13.838 -16.024 1.00 95.69 102 VAL A CA 1
ATOM 794 C C . VAL A 1 102 ? 2.170 -14.630 -15.543 1.00 95.69 102 VAL A C 1
ATOM 796 O O . VAL A 1 102 ? 2.053 -15.824 -15.825 1.00 95.69 102 VAL A O 1
ATOM 799 N N . LEU A 1 103 ? 1.263 -13.984 -14.807 1.00 94.44 103 LEU A N 1
ATOM 800 C CA . LEU A 1 103 ? 0.070 -14.616 -14.245 1.00 94.44 103 LEU A CA 1
ATOM 801 C C . LEU A 1 103 ? -1.074 -14.672 -15.260 1.00 94.44 103 LEU A C 1
ATOM 803 O O . LEU A 1 103 ? -1.333 -13.692 -15.962 1.00 94.44 103 LEU A O 1
ATOM 807 N N . THR A 1 104 ? -1.831 -15.771 -15.245 1.00 96.75 104 THR A N 1
ATOM 808 C CA . THR A 1 104 ? -3.079 -15.875 -16.016 1.00 96.75 104 THR A CA 1
ATOM 809 C C . THR A 1 104 ? -4.165 -14.943 -15.453 1.00 96.75 104 THR A C 1
ATOM 811 O O . THR A 1 104 ? -4.087 -14.546 -14.282 1.00 96.75 104 THR A O 1
ATOM 814 N N . PRO A 1 105 ? -5.211 -14.597 -16.228 1.00 96.62 105 PRO A N 1
ATOM 815 C CA . PRO A 1 105 ? -6.329 -13.782 -15.739 1.00 96.62 105 PRO A CA 1
ATOM 816 C C . PRO A 1 105 ? -6.992 -14.328 -14.459 1.00 96.62 105 PRO A C 1
ATOM 818 O O . PRO A 1 105 ? -7.322 -13.569 -13.538 1.00 96.62 105 PRO A O 1
ATOM 821 N N . GLU A 1 106 ? -7.123 -15.649 -14.348 1.00 95.44 106 GLU A N 1
ATOM 822 C CA . GLU A 1 106 ? -7.687 -16.339 -13.183 1.00 95.44 106 GLU A CA 1
ATOM 823 C C . GLU A 1 106 ? -6.767 -16.182 -11.966 1.00 95.44 106 GLU A C 1
ATOM 825 O O . GLU A 1 106 ? -7.218 -15.826 -10.873 1.00 95.44 106 GLU A O 1
ATOM 830 N N . GLN A 1 107 ? -5.455 -16.361 -12.154 1.00 95.38 107 GLN A N 1
ATOM 831 C CA . GLN A 1 107 ? -4.453 -16.165 -11.104 1.00 95.38 107 GLN A CA 1
ATOM 832 C C . GLN A 1 107 ? -4.381 -14.704 -10.648 1.00 95.38 107 GLN A C 1
ATOM 834 O O . GLN A 1 107 ? -4.242 -14.442 -9.453 1.00 95.38 107 GLN A O 1
ATOM 839 N N . GLN A 1 108 ? -4.521 -13.738 -11.560 1.00 94.00 108 GLN A N 1
ATOM 840 C CA . GLN A 1 108 ? -4.585 -12.316 -11.211 1.00 94.00 108 GLN A CA 1
ATOM 841 C C . GLN A 1 108 ? -5.825 -11.996 -10.367 1.00 94.00 108 GLN A C 1
ATOM 843 O O . GLN A 1 108 ? -5.751 -11.215 -9.414 1.00 94.00 108 GLN A O 1
ATOM 848 N N . THR A 1 109 ? -6.965 -12.607 -10.690 1.00 94.94 109 THR A N 1
ATOM 849 C CA . THR A 1 109 ? -8.198 -12.472 -9.904 1.00 94.94 109 THR A CA 1
ATOM 850 C C . THR A 1 109 ? -8.021 -13.078 -8.514 1.00 94.94 109 THR A C 1
ATOM 852 O O . THR A 1 109 ? -8.257 -12.397 -7.513 1.00 94.94 109 THR A O 1
ATOM 855 N N . LYS A 1 110 ? -7.481 -14.301 -8.428 1.00 94.19 110 LYS A N 1
ATOM 856 C CA . LYS A 1 110 ? -7.158 -14.950 -7.149 1.00 94.19 110 LYS A CA 1
ATOM 857 C C . LYS A 1 110 ? -6.185 -14.115 -6.317 1.00 94.19 110 LYS A C 1
ATOM 859 O O . LYS A 1 110 ? -6.385 -13.942 -5.117 1.00 94.19 110 LYS A O 1
ATOM 864 N N . LEU A 1 111 ? -5.170 -13.530 -6.951 1.00 92.19 111 LEU A N 1
ATOM 865 C CA . LEU A 1 111 ? -4.215 -12.643 -6.296 1.00 92.19 111 LEU A CA 1
ATOM 866 C C . LEU A 1 111 ? -4.911 -11.430 -5.667 1.00 92.19 111 LEU A C 1
ATOM 868 O O . LEU A 1 111 ? -4.637 -11.105 -4.513 1.00 92.19 111 LEU A O 1
ATOM 872 N N . LYS A 1 112 ? -5.827 -10.769 -6.386 1.00 90.81 112 LYS A N 1
ATOM 873 C CA . LYS A 1 112 ? -6.585 -9.623 -5.853 1.00 90.81 112 LYS A CA 1
ATOM 874 C C . LYS A 1 112 ? -7.390 -10.007 -4.609 1.00 90.81 112 LYS A C 1
ATOM 876 O O . LYS A 1 112 ? -7.337 -9.276 -3.617 1.00 90.81 112 LYS A O 1
ATOM 881 N N . GLU A 1 113 ? -8.063 -11.155 -4.625 1.00 92.62 113 GLU A N 1
ATOM 882 C CA . GLU A 1 113 ? -8.839 -11.631 -3.474 1.00 92.62 113 GLU A CA 1
ATOM 883 C C . GLU A 1 113 ? -7.948 -12.017 -2.287 1.00 92.62 113 GLU A C 1
ATOM 885 O O . GLU A 1 113 ? -8.216 -11.597 -1.160 1.00 92.62 113 GLU A O 1
ATOM 890 N N . LEU A 1 114 ? -6.828 -12.709 -2.519 1.00 91.44 114 LEU A N 1
ATOM 891 C CA . LEU A 1 114 ? -5.869 -13.026 -1.455 1.00 91.44 114 LEU A CA 1
ATOM 892 C C . LEU A 1 114 ? -5.281 -11.761 -0.817 1.00 91.44 114 LEU A C 1
ATOM 894 O O . LEU A 1 114 ? -5.148 -11.676 0.407 1.00 91.44 114 LEU A O 1
ATOM 898 N N . LEU A 1 115 ? -4.958 -10.746 -1.623 1.00 87.44 115 LEU A N 1
ATOM 899 C CA . LEU A 1 115 ? -4.482 -9.460 -1.115 1.00 87.44 115 LEU A CA 1
ATOM 900 C C . LEU A 1 115 ? -5.554 -8.747 -0.293 1.00 87.44 115 LEU A C 1
ATOM 902 O O . LEU A 1 115 ? -5.252 -8.222 0.780 1.00 87.44 115 LEU A O 1
ATOM 906 N N . LYS A 1 116 ? -6.805 -8.753 -0.757 1.00 88.88 116 LYS A N 1
ATOM 907 C CA . LYS A 1 116 ? -7.944 -8.189 -0.027 1.00 88.88 116 LYS A CA 1
ATOM 908 C C . LYS A 1 116 ? -8.148 -8.900 1.311 1.00 88.88 116 LYS A C 1
ATOM 910 O O . LYS A 1 116 ? -8.231 -8.224 2.337 1.00 88.88 116 LYS A O 1
ATOM 915 N N . ALA A 1 117 ? -8.132 -10.231 1.329 1.00 90.69 117 ALA A N 1
ATOM 916 C CA . ALA A 1 117 ? -8.237 -11.032 2.546 1.00 90.69 117 ALA A CA 1
ATOM 917 C C . ALA A 1 117 ? -7.086 -10.741 3.524 1.00 90.69 117 ALA A C 1
ATOM 919 O O . ALA A 1 117 ? -7.322 -10.466 4.701 1.00 90.69 117 ALA A O 1
ATOM 920 N N . LYS A 1 118 ? -5.837 -10.693 3.039 1.00 87.25 118 LYS A N 1
ATOM 921 C CA . LYS A 1 118 ? -4.657 -10.360 3.857 1.00 87.25 118 LYS A CA 1
ATOM 922 C C . LYS A 1 118 ? -4.749 -8.955 4.452 1.00 87.25 118 LYS A C 1
ATOM 924 O O . LYS A 1 118 ? -4.413 -8.753 5.620 1.00 87.25 118 LYS A O 1
ATOM 929 N N . MET A 1 119 ? -5.224 -7.982 3.676 1.00 84.12 119 MET A N 1
ATOM 930 C CA . MET A 1 119 ? -5.438 -6.614 4.152 1.00 84.12 119 MET A CA 1
ATOM 931 C C . MET A 1 119 ? -6.539 -6.540 5.214 1.00 84.12 119 MET A C 1
ATOM 933 O O . MET A 1 119 ? -6.351 -5.865 6.225 1.00 84.12 119 MET A O 1
ATOM 937 N N . GLN A 1 120 ? -7.644 -7.268 5.035 1.00 88.31 120 GLN A N 1
ATOM 938 C CA . GLN A 1 120 ? -8.703 -7.368 6.042 1.00 88.31 120 GLN A CA 1
ATOM 939 C C . GLN A 1 120 ? -8.202 -8.034 7.327 1.00 88.31 120 GLN A C 1
ATOM 941 O O . GLN A 1 120 ? -8.411 -7.495 8.409 1.00 88.31 120 GLN A O 1
ATOM 946 N N . ALA A 1 121 ? -7.478 -9.151 7.223 1.00 90.38 121 ALA A N 1
ATOM 947 C CA . ALA A 1 121 ? -6.893 -9.837 8.372 1.00 90.38 121 ALA A CA 1
ATOM 948 C C . ALA A 1 121 ? -5.902 -8.938 9.127 1.00 90.38 121 ALA A C 1
ATOM 950 O O . ALA A 1 121 ? -5.932 -8.866 10.354 1.00 90.38 121 ALA A O 1
ATOM 951 N N . LYS A 1 122 ? -5.057 -8.189 8.406 1.00 85.50 122 LYS A N 1
ATOM 952 C CA . LYS A 1 122 ? -4.169 -7.184 9.007 1.00 85.50 122 LYS A CA 1
ATOM 953 C C . LYS A 1 122 ? -4.960 -6.094 9.736 1.00 85.50 122 LYS A C 1
ATOM 955 O O . LYS A 1 122 ? -4.566 -5.715 10.835 1.00 85.50 122 LYS A O 1
ATOM 960 N N . GLY A 1 123 ? -6.052 -5.614 9.139 1.00 87.50 123 GLY A N 1
ATOM 961 C CA . GLY A 1 123 ? -6.968 -4.657 9.760 1.00 87.50 123 GLY A CA 1
ATOM 962 C C . GLY A 1 123 ? -7.558 -5.191 11.065 1.00 87.50 123 GLY A C 1
ATOM 963 O O . GLY A 1 123 ? -7.410 -4.545 12.095 1.00 87.50 123 GLY A O 1
ATOM 964 N N . LYS A 1 124 ? -8.105 -6.412 11.048 1.00 90.31 124 LYS A N 1
ATOM 965 C CA . LYS A 1 124 ? -8.648 -7.084 12.241 1.00 90.31 124 LYS A CA 1
ATOM 966 C C . LYS A 1 124 ? -7.602 -7.251 13.346 1.00 90.31 124 LYS A C 1
ATOM 968 O O . LYS A 1 124 ? -7.854 -6.915 14.494 1.00 90.31 124 LYS A O 1
ATOM 973 N N . ARG A 1 125 ? -6.386 -7.698 13.006 1.00 90.81 125 ARG A N 1
ATOM 974 C CA . ARG A 1 125 ? -5.281 -7.818 13.980 1.00 90.81 125 ARG A CA 1
ATOM 975 C C . ARG A 1 125 ? -4.890 -6.473 14.588 1.00 90.81 125 ARG A C 1
ATOM 977 O O . ARG A 1 125 ? -4.504 -6.412 15.749 1.00 90.81 125 ARG A O 1
ATOM 984 N N . PHE A 1 126 ? -4.932 -5.408 13.795 1.00 88.44 126 PHE A N 1
ATOM 985 C CA . PHE A 1 126 ? -4.642 -4.063 14.273 1.00 88.44 126 PHE A CA 1
ATOM 986 C C . PHE A 1 126 ? -5.746 -3.532 15.191 1.00 88.44 126 PHE A C 1
ATOM 988 O O . PHE A 1 126 ? -5.427 -2.962 16.229 1.00 88.44 126 PHE A O 1
ATOM 995 N N . ALA A 1 127 ? -7.010 -3.773 14.842 1.00 92.12 127 ALA A N 1
ATOM 996 C CA . ALA A 1 127 ? -8.153 -3.416 15.671 1.00 92.12 127 ALA A CA 1
ATOM 997 C C . ALA A 1 127 ? -8.115 -4.138 17.026 1.00 92.12 127 ALA A C 1
ATOM 999 O O . ALA A 1 127 ? -8.156 -3.485 18.065 1.00 92.12 127 ALA A O 1
ATOM 1000 N N . ALA A 1 128 ? -7.871 -5.453 17.019 1.00 93.50 128 ALA A N 1
ATOM 1001 C CA . ALA A 1 128 ? -7.680 -6.241 18.235 1.00 93.50 128 ALA A CA 1
ATOM 1002 C C . ALA A 1 128 ? -6.498 -5.736 19.080 1.00 93.50 128 ALA A C 1
ATOM 1004 O O . ALA A 1 128 ? -6.608 -5.611 20.294 1.00 93.50 128 ALA A O 1
ATOM 1005 N N . TYR A 1 129 ? -5.372 -5.381 18.447 1.00 91.81 129 TYR A N 1
ATOM 1006 C CA . TYR A 1 129 ? -4.220 -4.811 19.155 1.00 91.81 129 TYR A CA 1
ATOM 1007 C C . TYR A 1 129 ? -4.560 -3.501 19.880 1.00 91.81 129 TYR A C 1
ATOM 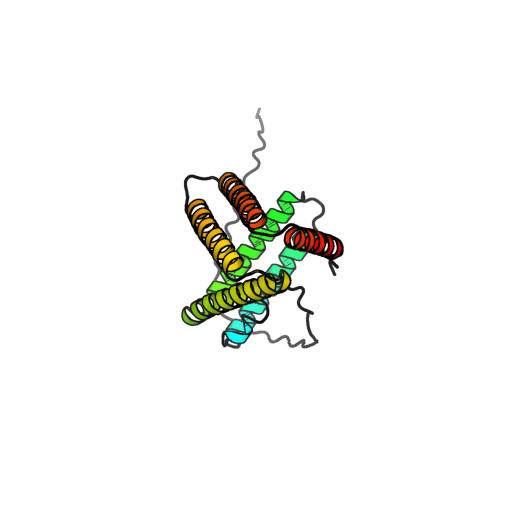1009 O O . TYR A 1 129 ? -4.029 -3.255 20.961 1.00 91.81 129 TYR A O 1
ATOM 1017 N N . LEU A 1 130 ? -5.424 -2.660 19.309 1.00 94.00 130 LEU A N 1
ATOM 1018 C CA . LEU A 1 130 ? -5.878 -1.420 19.943 1.00 94.00 130 LEU A CA 1
ATOM 1019 C C . LEU A 1 130 ? -7.074 -1.614 20.882 1.00 94.00 130 LEU A C 1
ATOM 1021 O O . LEU A 1 130 ? -7.425 -0.672 21.582 1.00 94.00 130 LEU A O 1
ATOM 1025 N N . GLY A 1 131 ? -7.690 -2.799 20.900 1.00 95.69 131 GLY A N 1
ATOM 1026 C CA . GLY A 1 131 ? -8.943 -3.023 21.616 1.00 95.69 131 GLY A CA 1
ATOM 1027 C C . GLY A 1 131 ? -10.052 -2.099 21.113 1.00 95.69 131 GLY A C 1
ATOM 1028 O O . GLY A 1 131 ? -10.702 -1.440 21.919 1.00 95.69 131 GLY A O 1
ATOM 1029 N N . LEU A 1 132 ? -10.206 -1.969 19.790 1.00 96.31 132 LEU A N 1
ATOM 1030 C CA . LEU A 1 132 ? -11.267 -1.136 19.218 1.00 96.31 132 LEU A CA 1
ATOM 1031 C C . LEU A 1 132 ? -12.647 -1.727 19.514 1.00 96.31 132 LEU A C 1
ATOM 1033 O O . LEU A 1 132 ? -12.835 -2.941 19.452 1.00 96.31 132 LEU A O 1
ATOM 1037 N N . THR A 1 133 ? -13.620 -0.858 19.779 1.00 97.12 133 THR A N 1
ATOM 1038 C CA . THR A 1 133 ? -15.031 -1.258 19.844 1.00 97.12 133 THR A CA 1
ATOM 1039 C C . THR A 1 133 ? -15.604 -1.476 18.441 1.00 97.12 133 THR A C 1
ATOM 1041 O O . THR A 1 133 ? -15.053 -0.989 17.448 1.00 97.12 133 THR A O 1
ATOM 1044 N N . ALA A 1 134 ? -16.746 -2.166 18.344 1.00 95.38 134 ALA A N 1
ATOM 1045 C CA . ALA A 1 134 ? -17.442 -2.369 17.070 1.00 95.38 134 ALA A CA 1
ATOM 1046 C C . ALA A 1 134 ? -17.769 -1.037 16.364 1.00 95.38 134 ALA A C 1
ATOM 1048 O O . ALA A 1 134 ? -17.576 -0.912 15.152 1.00 95.38 134 ALA A O 1
ATOM 1049 N N . ASP A 1 135 ? -18.176 -0.022 17.130 1.00 97.00 135 ASP A N 1
ATOM 1050 C CA . ASP A 1 135 ? -18.484 1.310 16.603 1.00 97.00 135 ASP A CA 1
ATOM 1051 C C . ASP A 1 135 ? -17.229 2.030 16.099 1.00 97.00 135 ASP A C 1
ATOM 1053 O O . ASP A 1 135 ? -17.231 2.586 14.997 1.00 97.00 135 ASP A O 1
ATOM 1057 N N . GLN A 1 136 ? -16.120 1.966 16.848 1.00 97.00 136 GLN A N 1
ATOM 1058 C CA . GLN A 1 136 ? -14.839 2.529 16.410 1.00 97.00 136 GLN A CA 1
ATOM 1059 C C . GLN A 1 136 ? -14.344 1.850 15.126 1.00 97.00 136 GLN A C 1
ATOM 1061 O O . GLN A 1 136 ? -13.892 2.526 14.198 1.00 97.00 136 GLN A O 1
ATOM 1066 N N . GLU A 1 137 ? -14.449 0.520 15.032 1.00 94.31 137 GLU A N 1
ATOM 1067 C CA . GLU A 1 137 ? -14.101 -0.219 13.816 1.00 94.31 137 GLU A CA 1
ATOM 1068 C C . GLU A 1 137 ? -14.953 0.213 12.618 1.00 94.31 137 GLU A C 1
ATOM 1070 O O . GLU A 1 137 ? -14.415 0.435 11.525 1.00 94.31 137 GLU A O 1
ATOM 1075 N N . ALA A 1 138 ? -16.267 0.365 12.809 1.00 95.50 138 ALA A N 1
ATOM 1076 C CA . ALA A 1 138 ? -17.184 0.810 11.766 1.00 95.50 138 ALA A CA 1
ATOM 1077 C C . ALA A 1 138 ? -16.839 2.227 11.274 1.00 95.50 138 ALA A C 1
ATOM 1079 O O . ALA A 1 138 ? -16.713 2.444 10.062 1.00 95.50 138 ALA A O 1
ATOM 1080 N N . GLN A 1 139 ? -16.594 3.165 12.195 1.00 97.00 139 GLN A N 1
ATOM 1081 C CA . GLN A 1 139 ? -16.192 4.538 11.876 1.00 97.00 139 GLN A CA 1
ATOM 1082 C C . GLN A 1 139 ? -14.849 4.583 11.134 1.00 97.00 139 GLN A C 1
ATOM 1084 O O . GLN A 1 139 ? -14.735 5.206 10.075 1.00 97.00 139 GLN A O 1
ATOM 1089 N N . ILE A 1 140 ? -13.835 3.858 11.616 1.00 94.75 140 ILE A N 1
ATOM 1090 C CA . ILE A 1 140 ? -12.512 3.801 10.974 1.00 94.75 140 ILE A CA 1
ATOM 1091 C C . ILE A 1 140 ? -12.598 3.160 9.583 1.00 94.75 140 ILE A C 1
ATOM 1093 O O . ILE A 1 140 ? -11.947 3.619 8.639 1.00 94.75 140 ILE A O 1
ATOM 1097 N N . LYS A 1 141 ? -13.424 2.122 9.408 1.00 93.38 141 LYS A N 1
ATOM 1098 C CA . LYS A 1 141 ? -13.666 1.502 8.097 1.00 93.38 141 LYS A CA 1
ATOM 1099 C C . LYS A 1 141 ? -14.303 2.490 7.118 1.00 93.38 141 LYS A C 1
ATOM 1101 O O . LYS A 1 141 ? -13.893 2.518 5.955 1.00 93.38 141 LYS A O 1
ATOM 1106 N N . ALA A 1 142 ? -15.259 3.304 7.568 1.00 96.38 142 ALA A N 1
ATOM 1107 C CA . ALA A 1 142 ? -15.867 4.350 6.750 1.00 96.38 142 ALA A CA 1
ATOM 1108 C C . ALA A 1 142 ? -14.840 5.421 6.343 1.00 96.38 142 ALA A C 1
ATOM 1110 O O . ALA A 1 142 ? -14.723 5.724 5.154 1.00 96.38 142 ALA A O 1
ATOM 1111 N N . ILE A 1 143 ? -14.018 5.896 7.289 1.00 96.69 143 ILE A N 1
ATOM 1112 C CA . ILE A 1 143 ? -12.929 6.854 7.032 1.00 96.69 143 ILE A CA 1
ATOM 1113 C C . ILE A 1 143 ? -11.952 6.312 5.976 1.00 96.69 143 ILE A C 1
ATOM 1115 O O . ILE A 1 143 ? -11.605 7.008 5.022 1.00 96.69 143 ILE A O 1
ATOM 1119 N N . HIS A 1 144 ? -11.531 5.048 6.090 1.00 93.69 144 HIS A N 1
ATOM 1120 C CA . HIS A 1 144 ? -10.639 4.435 5.104 1.00 93.69 144 HIS A CA 1
ATOM 1121 C C . HIS A 1 144 ? -11.295 4.232 3.730 1.00 93.69 144 HIS A C 1
ATOM 1123 O O . HIS A 1 144 ? -10.605 4.341 2.713 1.00 93.69 144 HIS A O 1
ATOM 1129 N N . LYS A 1 145 ? -12.600 3.935 3.674 1.00 95.19 145 LYS A N 1
ATOM 1130 C CA . LYS A 1 145 ? -13.344 3.798 2.411 1.00 95.19 145 LYS A CA 1
ATOM 1131 C C . LYS A 1 145 ? -13.420 5.135 1.667 1.00 95.19 145 LYS A C 1
ATOM 1133 O O . LYS A 1 145 ? -13.152 5.160 0.467 1.00 95.19 145 LYS A O 1
ATOM 1138 N N . ASP A 1 146 ? -13.725 6.220 2.377 1.00 96.94 146 ASP A N 1
ATOM 1139 C CA . ASP A 1 146 ? -13.731 7.587 1.835 1.00 96.94 146 ASP A CA 1
ATOM 1140 C C . ASP A 1 146 ? -12.340 7.985 1.313 1.00 96.94 146 ASP A C 1
ATOM 1142 O O . ASP A 1 146 ? -12.170 8.295 0.133 1.00 96.94 146 ASP A O 1
ATOM 1146 N N . ALA A 1 147 ? -11.306 7.835 2.146 1.00 97.12 147 ALA A N 1
ATOM 1147 C CA . ALA A 1 147 ? -9.927 8.129 1.758 1.00 97.12 147 ALA A CA 1
ATOM 1148 C C . ALA A 1 147 ? -9.472 7.324 0.527 1.00 97.12 147 ALA A C 1
ATOM 1150 O O . ALA A 1 147 ? -8.763 7.838 -0.341 1.00 97.12 147 ALA A O 1
ATOM 1151 N N . PHE A 1 148 ? -9.883 6.056 0.421 1.00 94.75 148 PHE A N 1
ATOM 1152 C CA . PHE A 1 148 ? -9.599 5.230 -0.750 1.00 94.75 148 PHE A CA 1
ATOM 1153 C C . PHE A 1 148 ? -10.255 5.784 -2.020 1.00 94.75 148 PHE A C 1
ATOM 1155 O O . PHE A 1 148 ? -9.590 5.845 -3.057 1.00 94.75 148 PHE A O 1
ATOM 1162 N N . ALA A 1 149 ? -11.521 6.203 -1.949 1.00 97.38 149 ALA A N 1
ATOM 1163 C CA . ALA A 1 149 ? -12.224 6.801 -3.081 1.00 97.38 149 ALA A CA 1
ATOM 1164 C C . ALA A 1 149 ? -11.546 8.104 -3.539 1.00 97.38 149 ALA A C 1
ATOM 1166 O O . ALA A 1 149 ? -11.267 8.260 -4.728 1.00 97.38 149 ALA A O 1
ATOM 1167 N N . GLN A 1 150 ? -11.169 8.975 -2.598 1.00 97.31 150 GLN A N 1
ATOM 1168 C CA . GLN A 1 150 ? -10.453 10.222 -2.890 1.00 97.31 150 GLN A CA 1
ATOM 1169 C C . GLN A 1 150 ? -9.086 9.962 -3.535 1.00 97.31 150 GLN A C 1
ATOM 1171 O O . GLN A 1 150 ? -8.753 10.547 -4.563 1.00 97.31 150 GLN A O 1
ATOM 1176 N N . ILE A 1 151 ? -8.301 9.027 -2.989 1.00 96.62 151 ILE A N 1
ATOM 1177 C CA . ILE A 1 151 ? -7.008 8.648 -3.576 1.00 96.62 151 ILE A CA 1
ATOM 1178 C C . ILE A 1 151 ? -7.196 8.057 -4.976 1.00 96.62 151 ILE A C 1
ATOM 1180 O O . ILE A 1 151 ? -6.373 8.312 -5.855 1.00 96.62 151 ILE A O 1
ATOM 1184 N N . LYS A 1 152 ? -8.246 7.256 -5.199 1.00 95.69 152 LYS A N 1
ATOM 1185 C CA . LYS A 1 152 ? -8.555 6.706 -6.524 1.00 95.69 152 LYS A CA 1
ATOM 1186 C C . LYS A 1 152 ? -8.850 7.830 -7.520 1.00 95.69 152 LYS A C 1
ATOM 1188 O O . LYS A 1 152 ? -8.281 7.799 -8.606 1.00 95.69 152 LYS A O 1
ATOM 1193 N N . ALA A 1 153 ? -9.658 8.818 -7.138 1.00 96.81 153 ALA A N 1
ATOM 1194 C CA . ALA A 1 153 ? -9.959 9.978 -7.974 1.00 96.81 153 ALA A CA 1
ATOM 1195 C C . ALA A 1 153 ? -8.689 10.777 -8.315 1.00 96.81 153 ALA A C 1
ATOM 1197 O O . ALA A 1 153 ? -8.396 10.979 -9.487 1.00 96.81 153 ALA A O 1
ATOM 1198 N N . VAL A 1 154 ? -7.859 11.110 -7.318 1.00 96.88 154 VAL A N 1
ATOM 1199 C CA . VAL A 1 154 ? -6.584 11.827 -7.536 1.00 96.88 154 VAL A CA 1
ATOM 1200 C C . VAL A 1 154 ? -5.636 11.060 -8.463 1.00 96.88 154 VAL A C 1
ATOM 1202 O O . VAL A 1 154 ? -4.899 11.661 -9.237 1.00 96.88 154 VAL A O 1
ATOM 1205 N N . LYS A 1 155 ? -5.621 9.725 -8.394 1.00 92.12 155 LYS A N 1
ATOM 1206 C CA . LYS A 1 155 ? -4.785 8.898 -9.278 1.00 92.12 155 LYS A CA 1
ATOM 1207 C C . LYS A 1 155 ? -5.309 8.812 -10.708 1.00 92.12 155 LYS A C 1
ATOM 1209 O O . LYS A 1 155 ? -4.501 8.607 -11.605 1.00 92.12 155 LYS A O 1
ATOM 1214 N N . ALA A 1 156 ? -6.623 8.894 -10.889 1.00 94.19 156 ALA A N 1
ATOM 1215 C CA . ALA A 1 156 ? -7.261 8.878 -12.201 1.00 94.19 156 ALA A CA 1
ATOM 1216 C C . ALA A 1 156 ? -7.218 10.251 -12.890 1.00 94.19 156 ALA A C 1
ATOM 1218 O O . ALA A 1 156 ? -7.389 10.323 -14.101 1.00 94.19 156 ALA A O 1
ATOM 1219 N N . ASP A 1 157 ? -6.973 11.321 -12.134 1.00 94.62 157 ASP A N 1
ATOM 1220 C CA . ASP A 1 157 ? -6.886 12.683 -12.647 1.00 94.62 157 ASP A CA 1
ATOM 1221 C C . ASP A 1 157 ? -5.609 12.891 -13.485 1.00 94.62 157 ASP A C 1
ATOM 1223 O O . ASP A 1 157 ? -4.479 12.967 -12.973 1.00 94.62 157 ASP A O 1
ATOM 1227 N N . THR A 1 158 ? -5.808 12.955 -14.803 1.00 94.50 158 THR A N 1
ATOM 1228 C CA . THR A 1 158 ? -4.764 13.163 -15.812 1.00 94.50 158 THR A CA 1
ATOM 1229 C C . THR A 1 158 ? -4.327 14.620 -15.927 1.00 94.50 158 THR A C 1
ATOM 1231 O O . THR A 1 158 ? -3.280 14.872 -16.516 1.00 94.50 158 THR A O 1
ATOM 1234 N N . SER A 1 159 ? -5.074 15.570 -15.351 1.00 96.94 159 SER A N 1
ATOM 1235 C CA . SER A 1 159 ? -4.704 16.993 -15.363 1.00 96.94 159 SER A CA 1
ATOM 1236 C C . SER A 1 159 ? -3.573 17.322 -14.383 1.00 96.94 159 SER A C 1
ATOM 1238 O O . SER A 1 159 ? -2.883 18.327 -14.532 1.00 96.94 159 SER A O 1
ATOM 1240 N N . LEU A 1 160 ? -3.358 16.464 -13.381 1.00 93.81 160 LEU A N 1
ATOM 1241 C CA . LEU A 1 160 ? -2.347 16.673 -12.352 1.00 93.81 160 LEU A CA 1
ATOM 1242 C C . LEU A 1 160 ? -0.962 16.205 -12.808 1.00 93.81 160 LEU A C 1
ATOM 1244 O O . LEU A 1 160 ? -0.802 15.163 -13.449 1.00 93.81 160 LEU A O 1
ATOM 1248 N N . THR A 1 161 ? 0.080 16.907 -12.376 1.00 93.25 161 THR A N 1
ATOM 1249 C CA . THR A 1 161 ? 1.452 16.395 -12.463 1.00 93.25 161 THR A CA 1
ATOM 1250 C C . THR A 1 161 ? 1.681 15.278 -11.430 1.00 93.25 161 THR A C 1
ATOM 1252 O O . THR A 1 161 ? 0.925 15.146 -10.457 1.00 93.25 161 THR A O 1
ATOM 1255 N N . PRO A 1 162 ? 2.725 14.441 -11.589 1.00 86.94 162 PRO A N 1
ATOM 1256 C CA . PRO A 1 162 ? 3.088 13.448 -10.577 1.00 86.94 162 PRO A CA 1
ATOM 1257 C C . PRO A 1 162 ? 3.282 14.046 -9.175 1.00 86.94 162 PRO A C 1
ATOM 1259 O O . PRO A 1 162 ? 2.807 13.463 -8.198 1.00 86.94 162 PRO A O 1
ATOM 1262 N N . ASP A 1 163 ? 3.901 15.224 -9.085 1.00 88.12 163 ASP A N 1
ATOM 1263 C CA . ASP A 1 163 ? 4.158 15.906 -7.814 1.00 88.12 163 ASP A CA 1
ATOM 1264 C C . ASP A 1 163 ? 2.873 16.444 -7.183 1.00 88.12 163 ASP A C 1
ATOM 1266 O O . ASP A 1 163 ? 2.648 16.265 -5.985 1.00 88.12 163 ASP A O 1
ATOM 1270 N N . GLN A 1 164 ? 1.965 17.000 -7.989 1.00 93.38 164 GLN A N 1
ATOM 1271 C CA . GLN A 1 164 ? 0.649 17.435 -7.514 1.00 93.38 164 GLN A CA 1
ATOM 1272 C C . GLN A 1 164 ? -0.192 16.257 -7.004 1.00 93.38 164 GLN A C 1
ATOM 1274 O O . GLN A 1 164 ? -0.802 16.347 -5.936 1.00 93.38 164 GLN A O 1
ATOM 1279 N N . ARG A 1 165 ? -0.193 15.117 -7.713 1.00 93.25 165 ARG A N 1
ATOM 1280 C CA . ARG A 1 165 ? -0.846 13.888 -7.226 1.00 93.25 165 ARG A CA 1
ATOM 1281 C C . ARG A 1 165 ? -0.245 13.426 -5.904 1.00 93.25 165 ARG A C 1
ATOM 1283 O O . ARG A 1 165 ? -0.983 13.051 -4.993 1.00 93.25 165 ARG A O 1
ATOM 1290 N N . ALA A 1 166 ? 1.082 13.440 -5.788 1.00 89.69 166 ALA A N 1
ATOM 1291 C CA . ALA A 1 166 ? 1.769 13.042 -4.566 1.00 89.69 166 ALA A CA 1
ATOM 1292 C C . ALA A 1 166 ? 1.414 13.958 -3.382 1.00 89.69 166 ALA A C 1
ATOM 1294 O O . ALA A 1 166 ? 1.136 13.442 -2.295 1.00 89.69 166 ALA A O 1
ATOM 1295 N N . ALA A 1 167 ? 1.362 15.276 -3.603 1.00 94.19 167 ALA A N 1
ATOM 1296 C CA . ALA A 1 167 ? 0.944 16.262 -2.609 1.00 94.19 167 ALA A CA 1
ATOM 1297 C C . ALA A 1 167 ? -0.501 16.017 -2.145 1.00 94.19 167 ALA A C 1
ATOM 1299 O O . ALA A 1 167 ? -0.717 15.739 -0.967 1.00 94.19 167 ALA A O 1
ATOM 1300 N N . LYS A 1 168 ? -1.471 15.941 -3.067 1.00 96.12 168 LYS A N 1
ATOM 1301 C CA . LYS A 1 168 ? -2.878 15.664 -2.714 1.00 96.12 168 LYS A CA 1
ATOM 1302 C C . LYS A 1 168 ? -3.049 14.345 -1.955 1.00 96.12 168 LYS A C 1
ATOM 1304 O O . LYS A 1 168 ? -3.781 14.270 -0.972 1.00 96.12 168 LYS A O 1
ATOM 1309 N N . ILE A 1 169 ? -2.349 13.284 -2.366 1.00 95.25 169 ILE A N 1
ATOM 1310 C CA . ILE A 1 169 ? -2.387 11.994 -1.655 1.00 95.25 169 ILE A CA 1
ATOM 1311 C C . ILE A 1 169 ? -1.794 12.115 -0.243 1.00 95.25 169 ILE A C 1
ATOM 1313 O O . ILE A 1 169 ? -2.269 11.441 0.676 1.00 95.25 169 ILE A O 1
ATOM 1317 N N . LYS A 1 170 ? -0.747 12.924 -0.050 1.00 94.56 170 LYS A N 1
ATOM 1318 C CA . LYS A 1 170 ? -0.164 13.184 1.273 1.00 94.56 170 LYS A CA 1
ATOM 1319 C C . LYS A 1 170 ? -1.178 13.882 2.178 1.00 94.56 170 LYS A C 1
ATOM 1321 O O . LYS A 1 170 ? -1.333 13.440 3.317 1.00 94.56 170 LYS A O 1
ATOM 1326 N N . ASP A 1 171 ? -1.895 14.869 1.658 1.00 97.0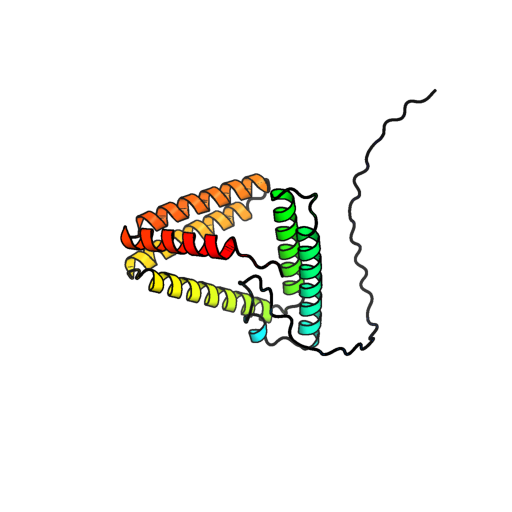6 171 ASP A N 1
ATOM 1327 C CA . ASP A 1 171 ? -2.895 15.627 2.414 1.00 97.06 171 ASP A CA 1
ATOM 1328 C C . ASP A 1 171 ? -4.088 14.748 2.796 1.00 97.06 171 ASP A C 1
ATOM 1330 O O . ASP A 1 171 ? -4.454 14.685 3.969 1.00 97.06 171 ASP A O 1
ATOM 1334 N N . ILE A 1 172 ? -4.603 13.939 1.859 1.00 97.62 172 ILE A N 1
ATOM 1335 C CA . ILE A 1 172 ? -5.656 12.950 2.152 1.00 97.62 172 ILE A CA 1
ATOM 1336 C C . ILE A 1 172 ? -5.204 12.002 3.268 1.00 97.62 172 ILE A C 1
ATOM 1338 O O . ILE A 1 172 ? -5.959 11.717 4.196 1.00 97.62 172 ILE A O 1
ATOM 1342 N N . ARG A 1 173 ? -3.957 11.516 3.224 1.00 93.88 173 ARG A N 1
ATOM 1343 C CA . ARG A 1 173 ? -3.412 10.627 4.264 1.00 93.88 173 ARG A CA 1
ATOM 1344 C C . ARG A 1 173 ? -3.251 11.317 5.617 1.00 93.88 173 ARG A C 1
ATOM 1346 O O . ARG A 1 173 ? -3.399 10.639 6.633 1.00 93.88 173 ARG A O 1
ATOM 1353 N N . ALA A 1 174 ? -2.911 12.604 5.641 1.00 95.94 174 ALA A N 1
ATOM 1354 C CA . ALA A 1 174 ? -2.838 13.388 6.870 1.00 95.94 174 ALA A CA 1
ATOM 1355 C C . ALA A 1 174 ? -4.238 13.548 7.476 1.00 95.94 174 ALA A C 1
ATOM 1357 O O . ALA A 1 174 ? -4.471 13.050 8.573 1.00 95.94 174 ALA A O 1
ATOM 1358 N N . ALA A 1 175 ? -5.197 14.053 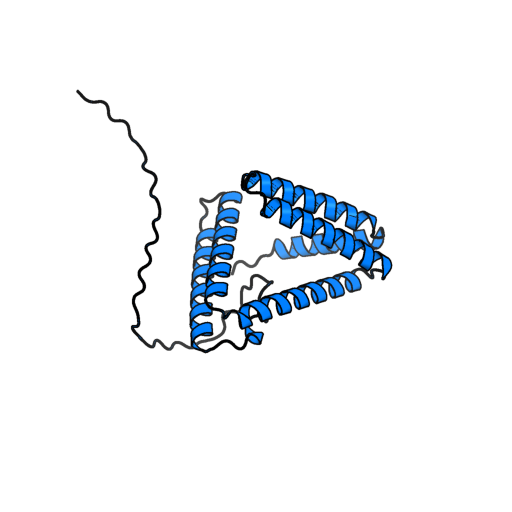6.697 1.00 97.56 175 ALA A N 1
ATOM 1359 C CA . ALA A 1 175 ? -6.583 14.213 7.129 1.00 97.56 175 ALA A CA 1
ATOM 1360 C C . ALA A 1 175 ? -7.218 12.886 7.584 1.00 97.56 175 ALA A C 1
ATOM 1362 O O . ALA A 1 175 ? -7.923 12.831 8.587 1.00 97.56 175 ALA A O 1
ATOM 1363 N N . THR A 1 176 ? -6.930 11.783 6.885 1.00 97.12 176 THR A N 1
ATOM 1364 C CA . THR A 1 176 ? -7.376 10.436 7.285 1.00 97.12 176 THR A CA 1
ATOM 1365 C C . THR A 1 176 ? -6.833 10.059 8.661 1.00 97.12 176 THR A C 1
ATOM 1367 O O . THR A 1 176 ? -7.568 9.522 9.484 1.00 97.12 176 THR A O 1
ATOM 1370 N N . ARG A 1 177 ? -5.548 10.333 8.928 1.00 93.88 177 ARG A N 1
ATOM 1371 C CA . ARG A 1 177 ? -4.934 10.049 10.230 1.00 93.88 177 ARG A CA 1
ATOM 1372 C C . ARG A 1 177 ? -5.605 10.856 11.336 1.00 93.88 177 ARG A C 1
ATOM 1374 O O . ARG A 1 177 ? -5.863 10.291 12.392 1.00 93.88 177 ARG A O 1
ATOM 1381 N N . ASP A 1 178 ? -5.895 12.125 11.087 1.00 96.31 178 ASP A N 1
ATOM 1382 C CA . ASP A 1 178 ? -6.506 13.004 12.084 1.00 96.31 178 ASP A CA 1
ATOM 1383 C C . ASP A 1 178 ? -7.938 12.559 12.401 1.00 96.31 178 ASP A C 1
ATOM 1385 O O . ASP A 1 178 ? -8.282 12.391 13.570 1.00 96.31 178 ASP A O 1
ATOM 1389 N N . LYS A 1 179 ? -8.726 12.218 11.370 1.00 97.31 179 LYS A N 1
ATOM 1390 C CA . LYS A 1 179 ? -10.060 11.616 11.535 1.00 97.31 179 LYS A CA 1
ATOM 1391 C C . LYS A 1 179 ? -10.008 10.314 12.339 1.00 97.31 179 LYS A C 1
ATOM 1393 O O . LYS A 1 179 ? -10.824 10.120 13.230 1.00 97.31 179 LYS A O 1
ATOM 1398 N N . VAL A 1 180 ? -9.046 9.429 12.062 1.00 95.12 180 VAL A N 1
ATOM 1399 C CA . VAL A 1 180 ? -8.879 8.187 12.839 1.00 95.12 180 VAL A CA 1
ATOM 1400 C C . VAL A 1 180 ? -8.495 8.497 14.286 1.00 95.12 180 VAL A C 1
ATOM 1402 O O . VAL A 1 180 ? -9.089 7.936 15.195 1.00 95.12 180 VAL A O 1
ATOM 1405 N N . ASN A 1 181 ? -7.548 9.407 14.526 1.00 94.81 181 ASN A N 1
ATOM 1406 C CA . ASN A 1 181 ? -7.123 9.780 15.879 1.00 94.81 181 ASN A CA 1
ATOM 1407 C C . ASN A 1 181 ? -8.263 10.362 16.728 1.00 94.81 181 ASN A C 1
ATOM 1409 O O . ASN A 1 181 ? -8.261 10.160 17.944 1.00 94.81 181 ASN A O 1
ATOM 1413 N N . ALA A 1 182 ? -9.214 11.058 16.102 1.00 97.06 182 ALA A N 1
ATOM 1414 C CA . ALA A 1 182 ? -10.395 11.600 16.768 1.00 97.06 182 ALA A CA 1
ATOM 1415 C C . ALA A 1 182 ? -11.379 10.512 17.242 1.00 97.06 182 ALA A C 1
ATOM 1417 O O . ALA A 1 182 ? -12.077 10.722 18.225 1.00 97.06 182 ALA A O 1
ATOM 1418 N N . VAL A 1 183 ? -11.405 9.345 16.586 1.00 97.50 183 VAL A N 1
ATOM 1419 C CA . VAL A 1 183 ? -12.245 8.190 16.970 1.00 97.50 183 VAL A CA 1
ATOM 1420 C C . VAL A 1 183 ? -11.645 7.401 18.142 1.00 97.50 183 VAL A C 1
ATOM 1422 O O . VAL A 1 183 ? -12.353 6.708 18.873 1.00 97.50 183 VAL A O 1
ATOM 1425 N N . LEU A 1 184 ? -10.326 7.471 18.315 1.00 96.25 184 LEU A N 1
ATOM 1426 C CA . LEU A 1 184 ? -9.596 6.704 19.323 1.00 96.25 184 LEU A CA 1
ATOM 1427 C C . LEU A 1 184 ? -9.639 7.370 20.702 1.00 96.25 184 LEU A C 1
ATOM 1429 O O . LEU A 1 184 ? -9.708 8.594 20.817 1.00 96.25 184 LEU A O 1
ATOM 1433 N N . THR A 1 185 ? -9.501 6.571 21.759 1.00 97.69 185 THR A N 1
ATOM 1434 C CA . THR A 1 185 ? -9.301 7.088 23.121 1.00 97.69 185 THR A CA 1
ATOM 1435 C C . THR A 1 185 ? -7.865 7.608 23.317 1.00 97.69 185 THR A C 1
ATOM 1437 O O . THR A 1 185 ? -6.970 7.279 22.522 1.00 97.69 185 THR A O 1
ATOM 1440 N N . PRO A 1 186 ? -7.595 8.421 24.359 1.00 96.75 186 PRO A N 1
ATOM 1441 C CA . PRO A 1 186 ? -6.234 8.840 24.701 1.00 96.75 186 PRO A CA 1
ATOM 1442 C C . PRO A 1 186 ? -5.250 7.669 24.844 1.00 96.75 186 PRO A C 1
ATOM 1444 O O . PRO A 1 186 ? -4.147 7.720 24.296 1.00 96.75 186 PRO A O 1
ATOM 1447 N N . GLU A 1 187 ? -5.669 6.583 25.489 1.00 95.38 187 GLU A N 1
ATOM 1448 C CA . GLU A 1 187 ? -4.856 5.390 25.744 1.00 95.38 187 GLU A CA 1
ATOM 1449 C C . GLU A 1 187 ? -4.534 4.657 24.433 1.00 95.38 187 GLU A C 1
ATOM 1451 O O . GLU A 1 187 ? -3.389 4.278 24.171 1.00 95.38 187 GLU A O 1
ATOM 1456 N N . GLN A 1 188 ? -5.524 4.519 23.545 1.00 95.94 188 GLN A N 1
ATOM 1457 C CA . GLN A 1 188 ? -5.337 3.919 22.221 1.00 95.94 188 GLN A CA 1
ATOM 1458 C C . GLN A 1 188 ? -4.373 4.748 21.352 1.00 95.94 188 GLN A C 1
ATOM 1460 O O . GLN A 1 188 ? -3.527 4.187 20.645 1.00 95.94 188 GLN A O 1
ATOM 1465 N N . ARG A 1 189 ? -4.445 6.086 21.423 1.00 94.38 189 ARG A N 1
ATOM 1466 C CA . ARG A 1 189 ? -3.498 6.986 20.738 1.00 94.38 189 ARG A CA 1
ATOM 1467 C C . ARG A 1 189 ? -2.078 6.871 21.293 1.00 94.38 189 ARG A C 1
ATOM 1469 O O . ARG A 1 189 ? -1.120 6.890 20.510 1.00 94.38 189 ARG A O 1
ATOM 1476 N N . ALA A 1 190 ? -1.929 6.727 22.609 1.00 94.12 190 ALA A N 1
ATOM 1477 C CA . ALA A 1 190 ? -0.631 6.499 23.238 1.00 94.12 190 ALA A CA 1
ATOM 1478 C C . ALA A 1 190 ? 0.002 5.199 22.716 1.00 94.12 190 ALA A C 1
ATOM 1480 O O . ALA A 1 190 ? 1.126 5.225 22.207 1.00 94.12 190 ALA A O 1
ATOM 1481 N N . LYS A 1 191 ? -0.773 4.106 22.674 1.00 92.88 191 LYS A N 1
ATOM 1482 C CA . LYS A 1 191 ? -0.343 2.803 22.137 1.00 92.88 191 LYS A CA 1
ATOM 1483 C C . LYS A 1 191 ? 0.103 2.872 20.671 1.00 92.88 191 LYS A C 1
ATOM 1485 O O . LYS A 1 191 ? 1.068 2.225 20.262 1.00 92.88 191 LYS A O 1
ATOM 1490 N N . LEU A 1 192 ? -0.561 3.690 19.848 1.00 89.06 192 LEU A N 1
ATOM 1491 C CA . LEU A 1 192 ? -0.124 3.937 18.468 1.00 89.06 192 LEU A CA 1
ATOM 1492 C C . LEU A 1 192 ? 1.196 4.690 18.373 1.00 89.06 192 LEU A C 1
ATOM 1494 O O . LEU A 1 192 ? 2.013 4.396 17.493 1.00 89.06 192 LEU A O 1
ATOM 1498 N N . THR A 1 193 ? 1.387 5.675 19.241 1.00 88.94 193 THR A N 1
ATOM 1499 C CA . THR A 1 193 ? 2.593 6.503 19.263 1.00 88.94 193 THR A CA 1
ATOM 1500 C C . THR A 1 193 ? 3.799 5.682 19.699 1.00 88.94 193 THR A C 1
ATOM 1502 O O . THR A 1 193 ? 4.822 5.708 19.012 1.00 88.94 193 THR A O 1
ATOM 1505 N N . GLU A 1 194 ? 3.645 4.883 20.753 1.00 90.00 194 GLU A N 1
ATOM 1506 C CA . GLU A 1 194 ? 4.650 3.936 21.237 1.00 90.00 194 GLU A CA 1
ATOM 1507 C C . GLU A 1 194 ? 5.049 2.946 20.140 1.00 90.00 194 GLU A C 1
ATOM 1509 O O . GLU A 1 194 ? 6.206 2.917 19.719 1.00 90.00 194 GLU A O 1
ATOM 1514 N N . ARG A 1 195 ? 4.073 2.238 19.557 1.00 86.81 195 ARG A N 1
ATOM 1515 C CA . ARG A 1 195 ? 4.320 1.302 18.453 1.00 86.81 195 ARG A CA 1
ATOM 1516 C C . ARG A 1 195 ? 5.025 1.967 17.272 1.00 86.81 195 ARG A C 1
ATOM 1518 O O . ARG A 1 195 ? 5.873 1.363 16.615 1.00 86.81 195 ARG A O 1
ATOM 1525 N N . LYS A 1 196 ? 4.672 3.213 16.943 1.00 83.56 196 LYS A N 1
ATOM 1526 C CA . LYS A 1 196 ? 5.359 3.971 15.888 1.00 83.56 196 LYS A CA 1
ATOM 1527 C C . LYS A 1 196 ? 6.808 4.272 16.284 1.00 83.56 196 LYS A C 1
ATOM 1529 O O . LYS A 1 196 ? 7.677 4.205 15.415 1.00 83.56 196 LYS A O 1
ATOM 1534 N N . GLY A 1 197 ? 7.067 4.582 17.552 1.00 85.31 197 GLY A N 1
ATOM 1535 C CA . GLY A 1 197 ? 8.404 4.717 18.128 1.00 85.31 197 GLY A CA 1
ATOM 1536 C C . GLY A 1 197 ? 9.222 3.435 17.984 1.00 85.31 197 GLY A C 1
ATOM 1537 O O . GLY A 1 197 ? 10.286 3.466 17.367 1.00 85.31 197 GLY A O 1
ATOM 1538 N N . GLU A 1 198 ? 8.685 2.296 18.422 1.00 83.19 198 GLU A N 1
ATOM 1539 C CA . GLU A 1 198 ? 9.315 0.976 18.275 1.00 83.19 198 GLU A CA 1
ATOM 1540 C C . GLU A 1 198 ? 9.633 0.653 16.812 1.00 83.19 198 GLU A C 1
ATOM 1542 O O . GLU A 1 198 ? 10.735 0.224 16.475 1.00 83.19 198 GLU A O 1
ATOM 1547 N N . MET A 1 199 ? 8.689 0.909 15.901 1.00 75.62 199 MET A N 1
ATOM 1548 C CA . MET A 1 199 ? 8.892 0.688 14.468 1.00 75.62 199 MET A CA 1
ATOM 1549 C C . MET A 1 199 ? 9.984 1.591 13.888 1.00 75.62 199 MET A C 1
ATOM 1551 O O . MET A 1 199 ? 10.683 1.171 12.969 1.00 75.62 199 MET A O 1
ATOM 1555 N N . ARG A 1 200 ? 10.162 2.814 14.402 1.00 79.31 200 ARG A N 1
ATOM 1556 C CA . ARG A 1 200 ? 11.270 3.698 14.001 1.00 79.31 200 ARG A CA 1
ATOM 1557 C C . ARG A 1 200 ? 12.602 3.216 14.563 1.00 79.31 200 ARG A C 1
ATOM 1559 O O . ARG A 1 200 ? 13.585 3.253 13.836 1.00 79.31 200 ARG A O 1
ATOM 1566 N N . GLN A 1 201 ? 12.630 2.713 15.794 1.00 75.69 201 GLN A N 1
ATOM 1567 C CA . GLN A 1 201 ? 13.833 2.130 16.397 1.00 75.69 201 GLN A CA 1
ATOM 1568 C C . GLN A 1 201 ? 14.260 0.847 15.668 1.00 75.69 201 GLN A C 1
ATOM 1570 O O . GLN A 1 201 ? 15.436 0.660 15.359 1.00 75.69 201 GLN A O 1
ATOM 1575 N N . ARG A 1 202 ? 13.296 -0.004 15.296 1.00 69.50 202 ARG A N 1
ATOM 1576 C CA . ARG A 1 202 ? 13.530 -1.207 14.482 1.00 69.50 202 ARG A CA 1
ATOM 1577 C C . ARG A 1 202 ? 13.854 -0.874 13.026 1.00 69.50 202 ARG A C 1
ATOM 1579 O O . ARG A 1 202 ? 14.687 -1.536 12.433 1.00 69.50 202 ARG A O 1
ATOM 1586 N N . GLY A 1 203 ? 13.231 0.155 12.455 1.00 57.06 203 GLY A N 1
ATOM 1587 C CA . GLY A 1 203 ? 13.480 0.617 11.085 1.00 57.06 203 GLY A CA 1
ATOM 1588 C C . GLY A 1 203 ? 14.774 1.421 10.913 1.00 57.06 203 GLY A C 1
ATOM 1589 O O . GLY A 1 203 ? 15.291 1.484 9.802 1.00 57.06 203 GLY A O 1
ATOM 1590 N N . GLY A 1 204 ? 15.307 2.002 11.995 1.00 46.38 204 GLY A N 1
ATOM 1591 C CA . GLY A 1 204 ? 16.654 2.585 12.067 1.00 46.38 204 GLY A CA 1
ATOM 1592 C C . GLY A 1 204 ? 17.758 1.528 12.176 1.00 46.38 204 GLY A C 1
ATOM 1593 O O . GLY A 1 204 ? 18.881 1.771 11.755 1.00 46.38 204 GLY A O 1
ATOM 1594 N N . LYS A 1 205 ? 17.410 0.323 12.643 1.00 40.38 205 LYS A N 1
ATOM 1595 C CA . LYS A 1 205 ? 18.181 -0.915 12.482 1.00 40.38 205 LYS A CA 1
ATOM 1596 C C . LYS A 1 205 ? 17.653 -1.693 11.273 1.00 40.38 205 LYS A C 1
ATOM 1598 O O . LYS A 1 205 ? 17.183 -2.814 11.420 1.00 40.38 205 LYS A O 1
ATOM 1603 N N . CYS A 1 206 ? 17.685 -1.122 10.069 1.00 31.91 206 CYS A N 1
ATOM 1604 C CA . CYS A 1 206 ? 17.680 -1.995 8.892 1.00 31.91 206 CYS A CA 1
ATOM 1605 C C . CYS A 1 206 ? 19.044 -2.699 8.858 1.00 31.91 206 CYS A C 1
ATOM 1607 O O . CYS A 1 206 ? 20.038 -2.004 8.642 1.00 31.91 206 CYS A O 1
ATOM 1609 N N . PRO A 1 207 ? 19.137 -4.032 9.034 1.00 35.84 207 PRO A N 1
ATOM 1610 C CA . PRO A 1 207 ? 20.296 -4.739 8.535 1.00 35.84 207 PRO A CA 1
ATOM 1611 C C . PRO A 1 207 ? 20.134 -4.724 7.017 1.00 35.84 207 PRO A C 1
ATOM 1613 O O . PRO A 1 207 ? 19.369 -5.497 6.443 1.00 35.84 207 PRO A O 1
ATOM 1616 N N . VAL A 1 208 ? 20.782 -3.759 6.374 1.00 35.78 208 VAL A N 1
ATOM 1617 C CA . VAL A 1 208 ? 21.154 -3.913 4.974 1.00 35.78 208 VAL A CA 1
ATOM 1618 C C . VAL A 1 208 ? 22.311 -4.910 5.001 1.00 35.78 208 VAL A C 1
ATOM 1620 O O . VAL A 1 208 ? 23.460 -4.519 5.177 1.00 35.78 208 VAL A O 1
ATOM 1623 N N . MET A 1 209 ? 21.968 -6.195 4.969 1.00 35.47 209 MET A N 1
ATOM 1624 C CA . MET A 1 209 ? 22.874 -7.304 4.672 1.00 35.47 209 MET A CA 1
ATOM 1625 C C . MET A 1 209 ? 22.391 -7.907 3.358 1.00 35.47 209 MET A C 1
ATOM 1627 O O . MET A 1 209 ? 21.213 -8.336 3.330 1.00 35.47 209 MET A O 1
#

Solvent-accessible surface area (backbone atoms only — not comparable to full-atom values): 12782 Å² total; per-residue (Å²): 137,85,87,84,83,87,79,85,78,83,82,78,84,78,81,72,88,76,91,75,84,85,82,92,75,91,75,89,75,88,78,82,79,78,75,75,86,59,74,91,79,57,79,78,55,64,76,74,51,74,69,50,72,69,46,49,55,53,47,49,52,48,54,46,53,43,48,53,53,46,50,52,54,69,66,44,78,86,53,52,72,66,58,38,53,50,53,52,50,49,46,54,51,51,43,52,51,55,50,56,70,66,44,53,76,69,41,52,51,51,49,52,51,53,51,50,51,51,52,50,52,51,49,52,53,51,38,60,73,57,64,58,50,74,66,48,50,51,52,45,50,50,51,52,53,52,49,50,52,52,46,50,51,51,70,68,44,78,89,52,51,75,65,56,37,51,49,55,47,50,51,48,53,49,55,49,48,53,58,46,56,70,68,45,53,76,67,45,51,49,54,52,51,50,52,51,48,54,50,48,59,50,60,73,57,61,81,88,121

Mean predicted aligned error: 12.09 Å

Nearest PDB structures (foldseek):
  3zjc-assembly1_A  TM=5.030E-01  e=9.279E+00  Homo sapiens

Foldseek 3Di:
DDDDDDDDDDDDPPPDDDDDDDDDDDDDDDDDDPPPPDPPQCPPLLVVLPDDPVLVVQLVVLVVVLVVQLVVLVPDPVDDPVRSVVSNVVSVVVSVVSNCVSHDPVSNVSSVVSSVVVVVVVLVVLCVLLVPDPVLSVQLVVLVVVLVVQLVVLVVDPVDDPVRSVVSNVVSVVVSVVSSVVSHDPVSVVSVVVVVVVVVVVVVPDPPD

Radius of gyration: 22.57 Å; Cα contacts (8 Å, |Δi|>4): 62; chains: 1; bounding box: 54×58×64 Å

pLDDT: mean 79.5, std 22.84, range [31.41, 97.69]